Protein AF-A0A8J9TG30-F1 (afdb_monomer)

Sequence (298 aa):
LAYSFATMPTAEGTIKKCVMRVFGTCCGGLSAWLLILAAGDNPYGTVAWLTGTAALGILLSVEKDESARFGQSRDFGYAGFYFVLTQSVIVFDFRVGLGSRNELVANRIAANLLGIGMACVLAMIPPRVLGARPEYADQLLTKISQSLDQTMLLAIDEAPSETYTELRITHEEEASLLYSTATYLLEDAKRLSKFPIFKVDHQLEELMLELVTTSCILSIWWDYIARLISEDEKTSHGWQTAFKAVFELSLHVCVTPKTDVTGSVLDEEHRFLANAFAVVKRRLETHARVIKQIREMS

Secondary structure (DSSP, 8-state):
-HHHHH--SSHHHHHHHHHHHHHHHHHHHHHHHHHHHHHTT-HHHHHHHHHHHHHHHHHHHS-S-HHHHTT--SS--HHHHHHHHHHHHHHHHHHTT-S-HHHHHHHHHHHHHHHHHHHHHHHTSSSPP-TTSTHHHHHHHHHHHHHHHHHHHHHHH----HHHHHHHHHHHHHHHHHHHHHHHHHHHHHHTTTSGGGPPPHHHHHHHHHHHHHHHHHHHHHHHHHHHHHHHTTSTTHHHHHHHHHHHHHHHHHH-TT----S-SS-HHHHHHHHHHHHHHHHHHHHHHHHHHHHHH-

InterPro domains:
  IPR049453 Integral membrane bound transporter domain [PF13515] (2-121)

Foldseek 3Di:
DLQVVLDDLALLSSVVLLVLLLLLLLLLLVLLLVQCVPCPPPPVSVVVSLVVLLVVLCVVQQDPDPCSVVVNDPRGRSNSVSSSVNNVVLNVCVNVVVDDSVCSSVVSSVVSNVSSVVNSVVCVDPPGDALQACPLVVVLLVLLVVLLVVLVVCLQPHQDDVVLVVSLVVSVVVSVVSLVVSVVRLVSLVVVCVDVVSPHDPLSVVLSVLSVVLSVLVVVLSVVLVVLSVVCVVPPPPSSVLVVVLVVLLVVCLVPVPDQPPPDPHDPVSSVSSVSSSVSVVSSVVSVVSSVVSVVVD

Radius of gyration: 27.82 Å; Cα contacts (8 Å, |Δi|>4): 301; chains: 1; bounding box: 65×41×79 Å

pLDDT: mean 75.47, std 12.52, range [41.72, 93.5]

Mean predicted aligned error: 12.04 Å

Solvent-accessible surface area (backbone atoms only — not comparable to full-atom values): 15974 Å² total; per-residue (Å²): 111,68,46,77,70,35,64,46,90,24,34,51,54,18,44,56,47,36,54,32,36,53,51,10,29,52,54,10,32,50,50,30,51,50,45,50,70,74,34,60,86,44,64,66,56,47,52,55,47,53,54,51,52,40,53,49,25,47,67,75,23,56,56,92,50,72,55,40,75,73,70,70,38,91,74,60,32,50,29,24,52,30,16,45,51,41,19,52,52,45,49,50,42,44,75,74,62,77,49,54,72,66,57,43,37,51,50,54,42,51,54,50,50,52,34,42,49,51,39,49,53,55,44,69,40,84,89,60,46,52,37,54,48,57,65,49,56,50,52,38,51,50,50,53,50,51,50,53,54,51,52,55,50,45,67,71,77,49,75,94,47,72,66,60,57,52,52,48,52,52,51,52,53,52,45,49,51,40,48,55,48,41,51,53,34,35,52,51,16,54,77,43,34,89,40,82,91,34,50,59,53,68,67,58,57,53,47,54,55,51,50,50,54,42,48,53,54,48,52,54,51,52,53,48,52,54,46,52,50,64,66,33,77,78,42,94,73,56,48,64,54,54,48,50,51,30,48,55,47,17,53,47,39,59,78,41,84,82,60,76,80,83,82,61,99,62,56,72,67,49,51,53,49,19,50,49,50,30,49,43,55,53,46,53,57,50,50,55,51,51,48,50,52,54,63,75,74,107

Organism: Phaeodactylum tricornutum (NCBI:txid2850)

Structure (mmCIF, N/CA/C/O backbone):
data_AF-A0A8J9TG30-F1
#
_entry.id   AF-A0A8J9TG30-F1
#
loop_
_atom_site.group_PDB
_atom_site.id
_atom_site.type_symbol
_atom_site.label_atom_id
_atom_site.label_alt_id
_atom_site.label_comp_id
_atom_site.label_asym_id
_atom_site.label_entity_id
_atom_site.label_seq_id
_atom_site.pdbx_PDB_ins_code
_atom_site.Cartn_x
_atom_site.Cartn_y
_atom_site.Cartn_z
_atom_site.occupancy
_atom_site.B_iso_or_equiv
_atom_site.auth_seq_id
_atom_site.auth_comp_id
_atom_site.auth_asym_id
_atom_site.auth_atom_id
_atom_site.pdbx_PDB_model_num
ATOM 1 N N . LEU A 1 1 ? 17.609 -4.789 -8.164 1.00 41.72 1 LEU A N 1
ATOM 2 C CA . LEU A 1 1 ? 16.927 -3.474 -8.242 1.00 41.72 1 LEU A CA 1
ATOM 3 C C . LEU A 1 1 ? 15.493 -3.597 -8.760 1.00 41.72 1 LEU A C 1
ATOM 5 O O . LEU A 1 1 ? 14.587 -3.307 -7.997 1.00 41.72 1 LEU A O 1
ATOM 9 N N . ALA A 1 2 ? 15.238 -4.077 -9.986 1.00 48.94 2 ALA A N 1
ATOM 10 C CA . ALA A 1 2 ? 13.859 -4.196 -10.493 1.00 48.94 2 ALA A CA 1
ATOM 11 C C . ALA A 1 2 ? 12.942 -5.047 -9.586 1.00 48.94 2 ALA A C 1
ATOM 13 O O . ALA A 1 2 ? 11.858 -4.592 -9.240 1.00 48.94 2 ALA A O 1
ATOM 14 N N . TYR A 1 3 ? 13.410 -6.211 -9.124 1.00 44.66 3 TYR A N 1
ATOM 15 C CA . TYR A 1 3 ? 12.647 -7.112 -8.248 1.00 44.66 3 TYR A CA 1
ATOM 16 C C . TYR A 1 3 ? 12.281 -6.503 -6.879 1.00 44.66 3 TYR A C 1
ATOM 18 O O . TYR A 1 3 ? 11.107 -6.450 -6.532 1.00 44.66 3 TYR A O 1
ATOM 26 N N . SER A 1 4 ? 13.256 -5.968 -6.132 1.00 46.69 4 SER A N 1
ATOM 27 C CA . SER A 1 4 ? 13.051 -5.453 -4.764 1.00 46.69 4 SER A CA 1
ATOM 28 C C . SER A 1 4 ? 12.106 -4.257 -4.695 1.00 46.69 4 SER A C 1
ATOM 30 O O . SER A 1 4 ? 11.423 -4.059 -3.700 1.00 46.69 4 SER A O 1
ATOM 32 N N . PHE A 1 5 ? 12.048 -3.454 -5.758 1.00 55.34 5 PHE A N 1
ATOM 33 C CA . PHE A 1 5 ? 11.088 -2.364 -5.825 1.00 55.34 5 PHE A CA 1
ATOM 34 C C . PHE A 1 5 ? 9.724 -2.823 -6.368 1.00 55.34 5 PHE A C 1
ATOM 36 O O . PHE A 1 5 ? 8.778 -2.053 -6.268 1.00 55.34 5 PHE A O 1
ATOM 43 N N . ALA A 1 6 ? 9.589 -4.014 -6.970 1.00 55.16 6 ALA A N 1
ATOM 44 C CA . ALA A 1 6 ? 8.333 -4.482 -7.580 1.00 55.16 6 ALA A CA 1
ATOM 45 C C . ALA A 1 6 ? 7.326 -5.001 -6.554 1.00 55.16 6 ALA A C 1
ATOM 47 O O . ALA A 1 6 ? 6.126 -4.900 -6.782 1.00 55.16 6 ALA A O 1
ATOM 48 N N . THR A 1 7 ? 7.816 -5.526 -5.438 1.00 60.38 7 THR A N 1
ATOM 49 C CA . THR A 1 7 ? 6.995 -6.141 -4.403 1.00 60.38 7 THR A CA 1
ATOM 50 C C . THR A 1 7 ? 6.290 -5.075 -3.570 1.00 60.38 7 THR A C 1
ATOM 52 O O . THR A 1 7 ? 6.923 -4.151 -3.057 1.00 60.38 7 THR A O 1
ATOM 55 N N . MET A 1 8 ? 4.973 -5.203 -3.462 1.00 68.38 8 MET A N 1
ATOM 56 C CA . MET A 1 8 ? 4.140 -4.522 -2.473 1.00 68.38 8 MET A CA 1
ATOM 57 C C . MET A 1 8 ? 3.704 -5.534 -1.406 1.00 68.38 8 MET A C 1
ATOM 59 O O . MET A 1 8 ? 3.832 -6.738 -1.639 1.00 68.38 8 MET A O 1
ATOM 63 N N . PRO A 1 9 ? 3.167 -5.076 -0.258 1.00 66.38 9 PRO A N 1
ATOM 64 C CA . PRO A 1 9 ? 2.636 -5.968 0.770 1.00 66.38 9 PRO A CA 1
ATOM 65 C C . PRO A 1 9 ? 1.583 -6.945 0.241 1.00 66.38 9 PRO A C 1
ATOM 67 O O . PRO A 1 9 ? 1.480 -8.042 0.768 1.00 66.38 9 PRO A O 1
ATOM 70 N N . THR A 1 10 ? 0.846 -6.578 -0.813 1.00 73.94 10 THR A N 1
ATOM 71 C CA . THR A 1 10 ? -0.162 -7.431 -1.452 1.00 73.94 10 THR A CA 1
ATOM 72 C C . THR A 1 10 ? 0.195 -7.817 -2.887 1.00 73.94 10 THR A C 1
ATOM 74 O O . THR A 1 10 ? 0.927 -7.108 -3.597 1.00 73.94 10 THR A O 1
ATOM 77 N N . ALA A 1 11 ? -0.345 -8.949 -3.345 1.00 76.81 11 ALA A N 1
ATOM 78 C CA . ALA A 1 11 ? -0.178 -9.405 -4.724 1.00 76.81 11 ALA A CA 1
ATOM 79 C C . ALA A 1 11 ? -0.840 -8.440 -5.727 1.00 76.81 11 ALA A C 1
ATOM 81 O O . ALA A 1 11 ? -0.263 -8.150 -6.776 1.00 76.81 11 ALA A O 1
ATOM 82 N N . GLU A 1 12 ? -1.997 -7.873 -5.378 1.00 76.94 12 GLU A N 1
ATOM 83 C CA . GLU A 1 12 ? -2.725 -6.866 -6.158 1.00 76.94 12 GLU A CA 1
ATOM 84 C C . GLU A 1 12 ? -1.885 -5.607 -6.369 1.00 76.94 12 GLU A C 1
ATOM 86 O O . GLU A 1 12 ? -1.666 -5.175 -7.506 1.00 76.94 12 GLU A O 1
ATOM 91 N N . GLY A 1 13 ? -1.338 -5.065 -5.276 1.00 74.12 13 GLY A N 1
ATOM 92 C CA . GLY A 1 13 ? -0.450 -3.908 -5.323 1.00 74.12 13 GLY A CA 1
ATOM 93 C C . GLY A 1 13 ? 0.808 -4.201 -6.137 1.00 74.12 13 GLY A C 1
ATOM 94 O O . GLY A 1 13 ? 1.271 -3.355 -6.905 1.00 74.12 13 GLY A O 1
ATOM 95 N N . THR A 1 14 ? 1.333 -5.426 -6.042 1.00 78.81 14 THR A N 1
ATOM 96 C CA . THR A 1 14 ? 2.490 -5.861 -6.833 1.00 78.81 14 THR A CA 1
ATOM 97 C C . THR A 1 14 ? 2.159 -5.875 -8.325 1.00 78.81 14 THR A C 1
ATOM 99 O O . THR A 1 14 ? 2.928 -5.340 -9.123 1.00 78.81 14 THR A O 1
ATOM 102 N N . ILE A 1 15 ? 1.000 -6.402 -8.725 1.00 80.56 15 ILE A N 1
ATOM 103 C CA . ILE A 1 15 ? 0.570 -6.441 -10.130 1.00 80.56 15 ILE A CA 1
ATOM 104 C C . ILE A 1 15 ? 0.318 -5.036 -10.674 1.00 80.56 15 ILE A C 1
ATOM 106 O O . ILE A 1 15 ? 0.846 -4.696 -11.733 1.00 80.56 15 ILE A O 1
ATOM 110 N N . LYS A 1 16 ? -0.416 -4.192 -9.940 1.00 78.69 16 LYS A N 1
ATOM 111 C CA . LYS A 1 16 ? -0.645 -2.784 -10.303 1.00 78.69 16 LYS A CA 1
ATOM 112 C C . LYS A 1 16 ? 0.681 -2.059 -10.539 1.00 78.69 16 LYS A C 1
ATOM 114 O O . LYS A 1 16 ? 0.888 -1.427 -11.577 1.00 78.69 16 LYS A O 1
ATOM 119 N N . LYS A 1 17 ? 1.629 -2.225 -9.616 1.00 78.44 17 LYS A N 1
ATOM 120 C CA . LYS A 1 17 ? 2.974 -1.655 -9.720 1.00 78.44 17 LYS A CA 1
ATOM 121 C C . LYS A 1 17 ? 3.751 -2.210 -10.911 1.00 78.44 17 LYS A C 1
ATOM 123 O O . LYS A 1 17 ? 4.440 -1.454 -11.592 1.00 78.44 17 LYS A O 1
ATOM 128 N N . CYS A 1 18 ? 3.631 -3.505 -11.191 1.00 82.06 18 CYS A N 1
ATOM 129 C CA . CYS A 1 18 ? 4.237 -4.137 -12.358 1.00 82.06 18 CYS A CA 1
ATOM 130 C C . CYS A 1 18 ? 3.702 -3.549 -13.669 1.00 82.06 18 CYS A C 1
ATOM 132 O O . CYS A 1 18 ? 4.504 -3.201 -14.531 1.00 82.06 18 CYS A O 1
ATOM 134 N N . VAL A 1 19 ? 2.390 -3.331 -13.796 1.00 83.62 19 VAL A N 1
ATOM 135 C CA . VAL A 1 19 ? 1.793 -2.678 -14.976 1.00 83.62 19 VAL A CA 1
ATOM 136 C C . VAL A 1 19 ? 2.342 -1.260 -15.161 1.00 83.62 19 VAL A C 1
ATOM 138 O O . VAL A 1 19 ? 2.790 -0.911 -16.254 1.00 83.62 19 VAL A O 1
ATOM 141 N N . MET A 1 20 ? 2.396 -0.464 -14.087 1.00 83.25 20 MET A N 1
ATOM 142 C CA . MET A 1 20 ? 2.969 0.888 -14.136 1.00 83.25 20 MET A CA 1
ATOM 143 C C . MET A 1 20 ? 4.439 0.889 -14.571 1.00 83.25 20 MET A C 1
ATOM 145 O O . MET A 1 20 ? 4.873 1.775 -15.305 1.00 83.25 20 MET A O 1
ATOM 149 N N . ARG A 1 21 ? 5.209 -0.121 -14.157 1.00 83.06 21 ARG A N 1
ATOM 150 C CA . ARG A 1 21 ? 6.615 -0.282 -14.551 1.00 83.06 21 ARG A CA 1
ATOM 151 C C . ARG A 1 21 ? 6.776 -0.666 -16.004 1.00 83.06 21 ARG A C 1
ATOM 153 O O . ARG A 1 21 ? 7.644 -0.103 -16.653 1.00 83.06 21 ARG A O 1
ATOM 160 N N . VAL A 1 22 ? 5.956 -1.589 -16.512 1.00 87.50 22 VAL A N 1
ATOM 161 C CA . VAL A 1 22 ? 5.959 -1.944 -17.940 1.00 87.50 22 VAL A CA 1
ATOM 162 C C . VAL A 1 22 ? 5.736 -0.682 -18.764 1.00 87.50 22 VAL A C 1
ATOM 164 O O . VAL A 1 22 ? 6.534 -0.376 -19.647 1.00 87.50 22 VAL A O 1
ATOM 167 N N . PHE A 1 23 ? 4.711 0.097 -18.410 1.00 89.25 23 PHE A N 1
ATOM 168 C CA . PHE A 1 23 ? 4.408 1.351 -19.089 1.00 89.25 23 PHE A CA 1
ATOM 169 C C . PHE A 1 23 ? 5.573 2.348 -19.005 1.00 89.25 23 PHE A C 1
ATOM 171 O O . PHE A 1 23 ? 6.063 2.811 -20.035 1.00 89.25 23 PHE A O 1
ATOM 178 N N . GLY A 1 24 ? 6.085 2.613 -17.798 1.00 87.31 24 GLY A N 1
ATOM 179 C CA . GLY A 1 24 ? 7.217 3.515 -17.585 1.00 87.31 24 GLY A CA 1
ATOM 180 C C . GLY A 1 24 ? 8.472 3.093 -18.353 1.00 87.31 24 GLY A C 1
ATOM 181 O O . GLY A 1 24 ? 9.076 3.906 -19.046 1.00 87.31 24 GLY A O 1
ATOM 182 N N . THR A 1 25 ? 8.841 1.813 -18.309 1.00 89.44 25 THR A N 1
ATOM 183 C CA . THR A 1 25 ? 10.006 1.268 -19.018 1.00 89.44 25 THR A CA 1
ATOM 184 C C . THR A 1 25 ? 9.861 1.373 -20.535 1.00 89.44 25 THR A C 1
ATOM 186 O O . THR A 1 25 ? 10.799 1.813 -21.199 1.00 89.44 25 THR A O 1
ATOM 189 N N . CYS A 1 26 ? 8.707 1.012 -21.101 1.00 91.19 26 CYS A N 1
ATOM 190 C CA . CYS A 1 26 ? 8.481 1.108 -22.543 1.00 91.19 26 CYS A CA 1
ATOM 191 C C . CYS A 1 26 ? 8.501 2.567 -23.023 1.00 91.19 26 CYS A C 1
ATOM 193 O O . CYS A 1 26 ? 9.204 2.887 -23.983 1.00 91.19 26 CYS A O 1
ATOM 195 N N . CYS A 1 27 ? 7.799 3.468 -22.329 1.00 91.50 27 CYS A N 1
ATOM 196 C CA . CYS A 1 27 ? 7.782 4.892 -22.666 1.00 91.50 27 CYS A CA 1
ATOM 197 C C . CYS A 1 27 ? 9.157 5.551 -22.469 1.00 91.50 27 CYS A C 1
ATOM 199 O O . CYS A 1 27 ? 9.572 6.357 -23.300 1.00 91.50 27 CYS A O 1
ATOM 201 N N . GLY A 1 28 ? 9.888 5.195 -21.408 1.00 90.38 28 GLY A N 1
ATOM 202 C CA . GLY A 1 28 ? 11.229 5.714 -21.129 1.00 90.38 28 GLY A CA 1
ATOM 203 C C . GLY A 1 28 ? 12.252 5.246 -22.162 1.00 90.38 28 GLY A C 1
ATOM 204 O O . GLY A 1 28 ? 13.057 6.043 -22.643 1.00 90.38 28 GLY A O 1
ATOM 205 N N . GLY A 1 29 ? 12.169 3.977 -22.575 1.00 91.62 29 GLY A N 1
ATOM 206 C CA . GLY A 1 29 ? 12.981 3.428 -23.660 1.00 91.62 29 GLY A CA 1
ATOM 207 C C . GLY A 1 29 ? 12.707 4.102 -25.004 1.00 91.62 29 GLY A C 1
ATOM 208 O O . GLY A 1 29 ? 13.649 4.483 -25.698 1.00 91.62 29 GLY A O 1
ATOM 209 N N . LEU A 1 30 ? 11.432 4.331 -25.338 1.00 92.94 30 LEU A N 1
ATOM 210 C CA . LEU A 1 30 ? 11.044 5.075 -26.540 1.00 92.94 30 LEU A CA 1
ATOM 211 C C . LEU A 1 30 ? 11.539 6.531 -26.494 1.00 92.94 30 LEU A C 1
ATOM 213 O O . LEU A 1 30 ? 12.084 7.026 -27.477 1.00 92.94 30 LEU A O 1
ATOM 217 N N . SER A 1 31 ? 11.402 7.201 -25.346 1.00 93.12 31 SER A N 1
ATOM 218 C CA . SER A 1 31 ? 11.889 8.571 -25.140 1.00 93.12 31 SER A CA 1
ATOM 219 C C . SER A 1 31 ? 13.408 8.670 -25.305 1.00 93.12 31 SER A C 1
ATOM 221 O O . SER A 1 31 ? 13.895 9.563 -25.995 1.00 93.12 31 SER A O 1
ATOM 223 N N . ALA A 1 32 ? 14.171 7.725 -24.743 1.00 91.50 32 ALA A N 1
ATOM 224 C CA . ALA A 1 32 ? 15.620 7.666 -24.932 1.00 91.50 32 ALA A CA 1
ATOM 225 C C . ALA A 1 32 ? 16.005 7.412 -26.393 1.00 91.50 32 ALA A C 1
ATOM 227 O O . ALA A 1 32 ? 16.923 8.047 -26.908 1.00 91.50 32 ALA A O 1
ATOM 228 N N . TRP A 1 33 ? 15.289 6.516 -27.076 1.00 93.50 33 TRP A N 1
ATOM 229 C CA . TRP A 1 33 ? 15.515 6.232 -28.491 1.00 93.50 33 TRP A CA 1
ATOM 230 C C . TRP A 1 33 ? 15.318 7.480 -29.363 1.00 93.50 33 TRP A C 1
ATOM 232 O O . TRP A 1 33 ? 16.181 7.792 -30.188 1.00 93.50 33 TRP A O 1
ATOM 242 N N . LEU A 1 34 ? 14.225 8.220 -29.139 1.00 92.69 34 LEU A N 1
ATOM 243 C CA . LEU A 1 34 ? 13.927 9.477 -29.832 1.00 92.69 34 LEU A CA 1
ATOM 244 C C . LEU A 1 34 ? 14.960 10.559 -29.522 1.00 92.69 34 LEU A C 1
ATOM 246 O O . LEU A 1 34 ? 15.433 11.228 -30.437 1.00 92.69 34 LEU A O 1
ATOM 250 N N . LEU A 1 35 ? 15.346 10.699 -28.255 1.00 91.81 35 LEU A N 1
ATOM 251 C CA . LEU A 1 35 ? 16.367 11.650 -27.835 1.00 91.81 35 LEU A CA 1
ATOM 252 C C . LEU A 1 35 ? 17.702 11.389 -28.540 1.00 91.81 35 LEU A C 1
ATOM 254 O O . LEU A 1 35 ? 18.277 12.306 -29.120 1.00 91.81 35 LEU A O 1
ATOM 258 N N . ILE A 1 36 ? 18.184 10.145 -28.530 1.00 91.00 36 ILE A N 1
ATOM 259 C CA . ILE A 1 36 ? 19.455 9.793 -29.174 1.00 91.00 36 ILE A CA 1
ATOM 260 C C . ILE A 1 36 ? 19.388 10.064 -30.684 1.00 91.00 36 ILE A C 1
ATOM 262 O O . ILE A 1 36 ? 20.359 10.543 -31.264 1.00 91.00 36 ILE A O 1
ATOM 266 N N . LEU A 1 37 ? 18.242 9.804 -31.323 1.00 89.88 37 LEU A N 1
ATOM 267 C CA . LEU A 1 37 ? 18.040 10.099 -32.742 1.00 89.88 37 LEU A CA 1
ATOM 268 C C . LEU A 1 37 ? 18.030 11.610 -33.037 1.00 89.88 37 LEU A C 1
ATOM 270 O O . LEU A 1 37 ? 18.604 12.029 -34.036 1.00 89.88 37 LEU A O 1
ATOM 274 N N . ALA A 1 38 ? 17.370 12.413 -32.200 1.00 88.94 38 ALA A N 1
ATOM 275 C CA . ALA A 1 38 ? 17.156 13.837 -32.448 1.00 88.94 38 ALA A CA 1
ATOM 276 C C . ALA A 1 38 ? 18.343 14.716 -32.025 1.00 88.94 38 ALA A C 1
ATOM 278 O O . ALA A 1 38 ? 18.701 15.654 -32.733 1.00 88.94 38 ALA A O 1
ATOM 279 N N . ALA A 1 39 ? 18.943 14.437 -30.866 1.00 85.75 39 ALA A N 1
ATOM 280 C CA . ALA A 1 39 ? 20.027 15.245 -30.313 1.00 85.75 39 ALA A CA 1
ATOM 281 C C . ALA A 1 39 ? 21.417 14.752 -30.738 1.00 85.75 39 ALA A C 1
ATOM 283 O O . ALA A 1 39 ? 22.354 15.553 -30.738 1.00 85.75 39 ALA A O 1
ATOM 284 N N . GLY A 1 40 ? 21.565 13.466 -31.083 1.00 78.88 40 GLY A N 1
ATOM 285 C CA . GLY A 1 40 ? 22.864 12.860 -31.375 1.00 78.88 40 GL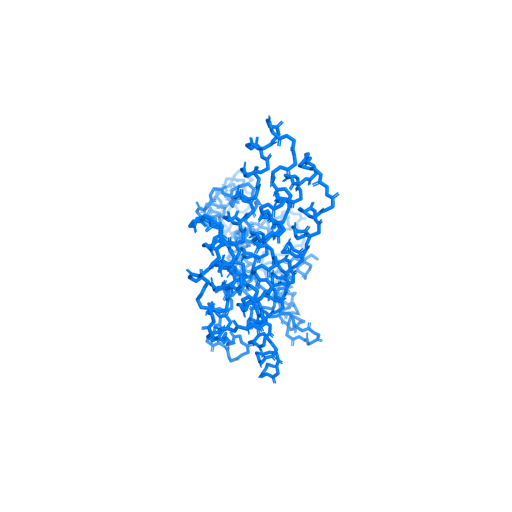Y A CA 1
ATOM 286 C C . GLY A 1 40 ? 23.882 13.178 -30.275 1.00 78.88 40 GLY A C 1
ATOM 287 O O . GLY A 1 40 ? 23.629 12.942 -29.091 1.00 78.88 40 GLY A O 1
ATOM 288 N N . ASP A 1 41 ? 24.996 13.800 -30.663 1.00 78.62 41 ASP A N 1
ATOM 289 C CA . ASP A 1 41 ? 26.070 14.183 -29.742 1.00 78.62 41 ASP A CA 1
ATOM 290 C C . ASP A 1 41 ? 25.864 15.536 -29.046 1.00 78.62 41 ASP A C 1
ATOM 292 O O . ASP A 1 41 ? 26.614 15.859 -28.126 1.00 78.62 41 ASP A O 1
ATOM 296 N N . ASN A 1 42 ? 24.825 16.311 -29.378 1.00 87.44 42 ASN A N 1
ATOM 297 C CA . ASN A 1 42 ? 24.593 17.629 -28.780 1.00 87.44 42 ASN A CA 1
ATOM 298 C C . ASN A 1 42 ? 24.279 17.517 -27.268 1.00 87.44 42 ASN A C 1
ATOM 300 O O . ASN A 1 42 ? 23.216 16.995 -26.896 1.00 87.44 42 ASN A O 1
ATOM 304 N N . PRO A 1 43 ? 25.163 18.000 -26.371 1.00 84.38 43 PRO A N 1
ATOM 305 C CA . PRO A 1 43 ? 24.975 17.855 -24.929 1.00 84.38 43 PRO A CA 1
ATOM 306 C C . PRO A 1 43 ? 23.846 18.749 -24.400 1.00 84.38 43 PRO A C 1
ATOM 308 O O . PRO A 1 43 ? 23.070 18.314 -23.552 1.00 84.38 43 PRO A O 1
ATOM 311 N N . TYR A 1 44 ? 23.678 19.959 -24.942 1.00 88.69 44 TYR A N 1
ATOM 312 C CA . TYR A 1 44 ? 22.648 20.901 -24.492 1.00 88.69 44 TYR A CA 1
ATOM 313 C C . TYR A 1 44 ? 21.239 20.409 -24.823 1.00 88.69 44 TYR A C 1
ATOM 315 O O . TYR A 1 44 ? 20.351 20.467 -23.975 1.00 88.69 44 TYR A O 1
ATOM 323 N N . GLY A 1 45 ? 21.051 19.852 -26.025 1.00 86.44 45 GLY A N 1
ATOM 324 C CA . GLY A 1 45 ? 19.782 19.232 -26.417 1.00 86.44 45 GLY A CA 1
ATOM 325 C C . GLY A 1 45 ? 19.421 18.037 -25.531 1.00 86.44 45 GLY A C 1
ATOM 326 O O . GLY A 1 45 ? 18.257 17.838 -25.198 1.00 86.44 45 GLY A O 1
ATOM 327 N N . THR A 1 46 ? 20.429 17.292 -25.074 1.00 87.06 46 THR A N 1
ATOM 328 C CA . THR A 1 46 ? 20.239 16.154 -24.166 1.00 87.06 46 THR A CA 1
ATOM 329 C C . THR A 1 46 ? 19.830 16.590 -22.770 1.00 87.06 46 THR A C 1
ATOM 331 O O . THR A 1 46 ? 18.878 16.039 -22.222 1.00 87.06 46 THR A O 1
ATOM 334 N N . VAL A 1 47 ? 20.492 17.606 -22.212 1.00 89.25 47 VAL A N 1
ATOM 335 C CA . VAL A 1 47 ? 20.119 18.161 -20.905 1.00 89.25 47 VAL A CA 1
ATOM 336 C C . VAL A 1 47 ? 18.706 18.739 -20.955 1.00 89.25 47 VAL A C 1
ATOM 338 O O . VAL A 1 47 ? 17.876 18.365 -20.133 1.00 89.25 47 VAL A O 1
ATOM 341 N N . ALA A 1 48 ? 18.397 19.573 -21.954 1.00 91.00 48 ALA A N 1
ATOM 342 C CA . ALA A 1 48 ? 17.073 20.177 -22.096 1.00 91.00 48 ALA A CA 1
ATOM 343 C C . ALA A 1 48 ? 15.962 19.119 -22.204 1.00 91.00 48 ALA A C 1
ATOM 345 O O . ALA A 1 48 ? 14.928 19.233 -21.543 1.00 91.00 48 ALA A O 1
ATOM 346 N N . TRP A 1 49 ? 16.194 18.061 -22.986 1.00 90.88 49 TRP A N 1
ATOM 347 C CA . TRP A 1 49 ? 15.241 16.965 -23.129 1.00 90.88 49 TRP A CA 1
ATOM 348 C C . TRP A 1 49 ? 15.058 16.190 -21.827 1.00 90.88 49 TRP A C 1
ATOM 350 O O . TRP A 1 49 ? 13.924 16.002 -21.402 1.00 90.88 49 TRP A O 1
ATOM 360 N N . LEU A 1 50 ? 16.146 15.765 -21.174 1.00 90.00 50 LEU A N 1
ATOM 361 C CA . LEU A 1 50 ? 16.074 15.005 -19.922 1.00 90.00 50 LEU A CA 1
ATOM 362 C C . LEU A 1 50 ? 15.394 15.806 -18.808 1.00 90.00 50 LEU A C 1
ATOM 364 O O . LEU A 1 50 ? 14.557 15.259 -18.095 1.00 90.00 50 LEU A O 1
ATOM 368 N N . THR A 1 51 ? 15.704 17.098 -18.675 1.00 89.94 51 THR A N 1
ATOM 369 C CA . THR A 1 51 ? 15.046 17.973 -17.698 1.00 89.94 51 THR A CA 1
ATOM 370 C C . THR A 1 51 ? 13.558 18.133 -18.012 1.00 89.94 51 THR A C 1
ATOM 372 O O . THR A 1 51 ? 12.728 17.998 -17.114 1.00 89.94 51 THR A O 1
ATOM 375 N N . GLY A 1 52 ? 13.201 18.364 -19.280 1.00 89.38 52 GLY A N 1
ATOM 376 C CA . GLY A 1 52 ? 11.807 18.513 -19.702 1.00 89.38 52 GLY A CA 1
ATOM 377 C C . GLY A 1 52 ? 10.985 17.240 -19.497 1.00 89.38 52 GLY A C 1
ATOM 378 O O . GLY A 1 52 ? 9.892 17.287 -18.932 1.00 89.38 52 GLY A O 1
ATOM 379 N N . THR A 1 53 ? 11.516 16.082 -19.894 1.00 88.94 53 THR A N 1
ATOM 380 C CA . THR A 1 53 ? 10.820 14.802 -19.727 1.00 88.94 53 THR A CA 1
ATOM 381 C C . THR A 1 53 ? 10.780 14.349 -18.270 1.00 88.94 53 THR A C 1
ATOM 383 O O . THR A 1 53 ? 9.790 13.741 -17.870 1.00 88.94 53 THR A O 1
ATOM 386 N N . ALA A 1 54 ? 11.779 14.686 -17.448 1.00 85.94 54 ALA A N 1
ATOM 387 C CA . ALA A 1 54 ? 11.726 14.456 -16.005 1.00 85.94 54 ALA A CA 1
ATOM 388 C C . ALA A 1 54 ? 10.644 15.306 -15.325 1.00 85.94 54 ALA A C 1
ATOM 390 O O . ALA A 1 54 ? 9.858 14.772 -14.544 1.00 85.94 54 ALA A O 1
ATOM 391 N N . ALA A 1 55 ? 10.544 16.595 -15.667 1.00 86.19 55 ALA A N 1
ATOM 392 C CA . ALA A 1 55 ? 9.492 17.468 -15.152 1.00 86.19 55 ALA A CA 1
ATOM 393 C C . ALA A 1 55 ? 8.094 16.961 -15.545 1.00 86.19 55 ALA A C 1
ATOM 395 O O . ALA A 1 55 ? 7.218 16.845 -14.690 1.00 86.19 55 ALA A O 1
ATOM 396 N N . LEU A 1 56 ? 7.903 16.575 -16.812 1.00 85.12 56 LEU A N 1
ATOM 397 C CA . LEU A 1 56 ? 6.659 15.953 -17.278 1.00 85.12 56 LEU A CA 1
ATOM 398 C C . LEU A 1 56 ? 6.368 14.633 -16.555 1.00 85.12 56 LEU A C 1
ATOM 400 O O . LEU A 1 56 ? 5.239 14.405 -16.132 1.00 85.12 56 LEU A O 1
ATOM 404 N N . GLY A 1 57 ? 7.378 13.779 -16.378 1.00 80.69 57 GLY A N 1
ATOM 405 C CA . GLY A 1 57 ? 7.243 12.505 -15.675 1.00 80.69 57 GLY A CA 1
ATOM 406 C C . GLY A 1 57 ? 6.769 12.683 -14.233 1.00 80.69 57 GLY A C 1
ATOM 407 O O . GLY A 1 57 ? 5.887 11.949 -13.793 1.00 80.69 57 GLY A O 1
ATOM 408 N N . ILE A 1 58 ? 7.297 13.686 -13.526 1.00 78.00 58 ILE A N 1
ATOM 409 C CA . ILE A 1 58 ? 6.865 14.048 -12.170 1.00 78.00 58 ILE A CA 1
ATOM 410 C C . ILE A 1 58 ? 5.431 14.588 -12.196 1.00 78.00 58 ILE A C 1
ATOM 412 O O . ILE A 1 58 ? 4.581 14.079 -11.472 1.00 78.00 58 ILE A O 1
ATOM 416 N N . LEU A 1 59 ? 5.130 15.559 -13.064 1.00 78.56 59 LEU A N 1
ATOM 417 C CA . LEU A 1 59 ? 3.800 16.177 -13.145 1.00 78.56 59 LEU A CA 1
ATOM 418 C C . LEU A 1 59 ? 2.686 15.176 -13.475 1.00 78.56 59 LEU A C 1
ATOM 420 O O . LEU A 1 59 ? 1.573 15.318 -12.981 1.00 78.56 59 LEU A O 1
ATOM 424 N N . LEU A 1 60 ? 2.979 14.175 -14.306 1.00 76.69 60 LEU A N 1
ATOM 425 C CA . LEU A 1 60 ? 2.007 13.161 -14.716 1.00 76.69 60 LEU A CA 1
ATOM 426 C C . LEU A 1 60 ? 1.887 11.991 -13.734 1.00 76.69 60 LEU A C 1
ATOM 428 O O . LEU A 1 60 ? 0.921 11.240 -13.825 1.00 76.69 60 LEU A O 1
ATOM 432 N N . SER A 1 61 ? 2.858 11.809 -12.833 1.00 70.44 61 SER A N 1
ATOM 433 C CA . SER A 1 61 ? 2.910 10.630 -11.953 1.00 70.44 61 SER A CA 1
ATOM 434 C C . SER A 1 61 ? 2.697 10.941 -10.478 1.00 70.44 61 SER A C 1
ATOM 436 O O . SER A 1 61 ? 2.411 10.026 -9.715 1.00 70.44 61 SER A O 1
ATOM 438 N N . VAL A 1 62 ? 2.844 12.195 -10.052 1.00 66.50 62 VAL A N 1
ATOM 439 C CA . VAL A 1 62 ? 2.501 12.604 -8.688 1.00 66.50 62 VAL A CA 1
ATOM 440 C C . VAL A 1 62 ? 0.979 12.682 -8.578 1.00 66.50 62 VAL A C 1
ATOM 442 O O . VAL A 1 62 ? 0.334 13.440 -9.303 1.00 66.50 62 VAL A O 1
ATOM 445 N N . GLU A 1 63 ? 0.402 11.878 -7.686 1.00 61.78 63 GLU A N 1
ATOM 446 C CA . GLU A 1 63 ? -1.028 11.940 -7.387 1.00 61.78 63 GLU A CA 1
ATOM 447 C C . GLU A 1 63 ? -1.434 13.320 -6.851 1.00 61.78 63 GLU A C 1
ATOM 449 O O . GLU A 1 63 ? -0.616 14.093 -6.348 1.00 61.78 63 GLU A O 1
ATOM 454 N N . LYS A 1 64 ? -2.724 13.647 -6.982 1.00 55.22 64 LYS A N 1
ATOM 455 C CA . LYS A 1 64 ? -3.260 14.970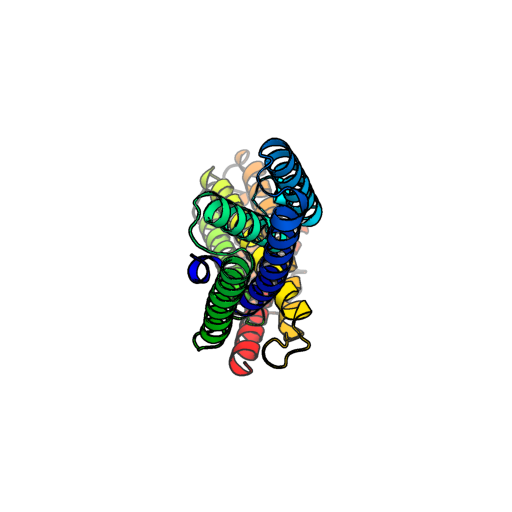 -6.630 1.00 55.22 64 LYS A CA 1
ATOM 456 C C . LYS A 1 64 ? -3.207 15.284 -5.131 1.00 55.22 64 LYS A C 1
ATOM 458 O O . LYS A 1 64 ? -3.335 16.456 -4.790 1.00 55.22 64 LYS A O 1
ATOM 463 N N . ASP A 1 65 ? -3.007 14.285 -4.276 1.00 54.41 65 ASP A N 1
ATOM 464 C CA . ASP A 1 65 ? -2.966 14.478 -2.830 1.00 54.41 65 ASP A CA 1
ATOM 465 C C . ASP A 1 65 ? -1.680 15.176 -2.372 1.00 54.41 65 ASP A C 1
ATOM 467 O O . ASP A 1 65 ? -0.566 14.822 -2.766 1.00 54.41 65 ASP A O 1
ATOM 471 N N . GLU A 1 66 ? -1.819 16.172 -1.495 1.00 52.59 66 GLU A N 1
ATOM 472 C CA . GLU A 1 66 ? -0.675 16.917 -0.955 1.00 52.59 66 GLU A CA 1
ATOM 473 C C . GLU A 1 66 ? 0.260 16.017 -0.131 1.00 52.59 66 GLU A C 1
ATOM 475 O O . GLU A 1 66 ? 1.477 16.190 -0.177 1.00 52.59 66 GLU A O 1
ATOM 480 N N . SER A 1 67 ? -0.275 14.979 0.519 1.00 51.00 67 SER A N 1
ATOM 481 C CA . SER A 1 67 ? 0.497 13.946 1.228 1.00 51.00 67 SER A CA 1
ATOM 482 C C . SER A 1 67 ? 1.358 13.086 0.286 1.00 51.00 67 SER A C 1
ATOM 484 O O . SER A 1 67 ? 2.442 12.630 0.666 1.00 51.00 67 SER A O 1
ATOM 486 N N . ALA A 1 68 ? 0.950 12.921 -0.979 1.00 49.03 68 ALA A N 1
ATOM 487 C CA . ALA A 1 68 ? 1.741 12.229 -1.996 1.00 49.03 68 ALA A CA 1
ATOM 488 C C . ALA A 1 68 ? 2.984 13.029 -2.409 1.00 49.03 68 ALA A C 1
ATOM 490 O O . ALA A 1 68 ? 4.025 12.442 -2.715 1.00 49.03 68 ALA A O 1
ATOM 491 N N . ARG A 1 69 ? 2.915 14.365 -2.343 1.00 51.03 69 ARG A N 1
ATOM 492 C CA . ARG A 1 69 ? 4.039 15.263 -2.663 1.00 51.03 69 ARG A CA 1
ATOM 493 C C . ARG A 1 69 ? 5.160 15.205 -1.627 1.00 51.03 69 ARG A C 1
ATOM 495 O O . ARG A 1 69 ? 6.316 15.405 -1.987 1.00 51.03 69 ARG A O 1
ATOM 502 N N . PHE A 1 70 ? 4.837 14.871 -0.377 1.00 55.25 70 PHE A N 1
ATOM 503 C CA . PHE A 1 70 ? 5.808 14.668 0.705 1.00 55.25 70 PHE A CA 1
ATOM 504 C C . PHE A 1 70 ? 6.279 13.211 0.843 1.00 55.25 70 PHE A C 1
ATOM 506 O O . PHE A 1 70 ? 6.948 12.867 1.814 1.00 55.25 70 PHE A O 1
ATOM 513 N N . GLY A 1 71 ? 5.946 12.341 -0.121 1.00 46.28 71 GLY A N 1
ATOM 514 C CA . GLY A 1 71 ? 6.375 10.939 -0.116 1.00 46.28 71 GLY A CA 1
ATOM 515 C C . GLY A 1 71 ? 5.679 10.069 0.934 1.00 46.28 71 GLY A C 1
ATOM 516 O O . GLY A 1 71 ? 6.131 8.956 1.188 1.00 46.28 71 GLY A O 1
ATOM 517 N N . GLN A 1 72 ? 4.589 10.558 1.535 1.00 43.69 72 GLN A N 1
ATOM 518 C CA . GLN A 1 72 ? 3.803 9.814 2.522 1.00 43.69 72 GLN A CA 1
ATOM 519 C C . GLN A 1 72 ? 2.690 8.971 1.878 1.00 43.69 72 GLN A C 1
ATOM 521 O O . GLN A 1 72 ? 2.165 8.063 2.523 1.00 43.69 72 GLN A O 1
ATOM 526 N N . SER A 1 73 ? 2.348 9.215 0.604 1.00 54.09 73 SER A N 1
ATOM 527 C CA . SER A 1 73 ? 1.410 8.352 -0.130 1.00 54.09 73 SER A CA 1
ATOM 528 C C . SER A 1 73 ? 2.052 7.013 -0.490 1.00 54.09 73 SER A C 1
ATOM 530 O O . SER A 1 73 ? 3.168 6.937 -1.013 1.00 54.09 73 SER A O 1
ATOM 532 N N . ARG A 1 74 ? 1.299 5.939 -0.246 1.00 54.66 74 ARG A N 1
ATOM 533 C CA . ARG A 1 74 ? 1.669 4.561 -0.594 1.00 54.66 74 ARG A CA 1
ATOM 534 C C . ARG A 1 74 ? 1.613 4.292 -2.100 1.00 54.66 74 ARG A C 1
ATOM 536 O O . ARG A 1 74 ? 2.245 3.341 -2.564 1.00 54.66 74 ARG A O 1
ATOM 543 N N . ASP A 1 75 ? 0.942 5.157 -2.857 1.00 56.28 75 ASP A N 1
ATOM 544 C CA . ASP A 1 75 ? 0.752 5.061 -4.308 1.00 56.28 75 ASP A CA 1
ATOM 545 C C . ASP A 1 75 ? 1.693 6.034 -5.050 1.00 56.28 75 ASP A C 1
ATOM 547 O O . ASP A 1 75 ? 1.312 6.826 -5.908 1.00 56.28 75 ASP A O 1
ATOM 551 N N . PHE A 1 76 ? 2.978 6.019 -4.677 1.00 62.59 76 PHE A N 1
ATOM 552 C CA . PHE A 1 76 ? 4.001 6.850 -5.318 1.00 62.59 76 PHE A CA 1
ATOM 553 C C . PHE A 1 76 ? 4.045 6.595 -6.836 1.00 62.59 76 PHE A C 1
ATOM 555 O O . PHE A 1 76 ? 3.972 5.450 -7.274 1.00 62.59 76 PHE A O 1
ATOM 562 N N . GLY A 1 77 ? 4.218 7.646 -7.643 1.00 68.75 77 GLY A N 1
ATOM 563 C CA . GLY A 1 77 ? 4.173 7.636 -9.112 1.00 68.75 77 GLY A CA 1
ATOM 564 C C . GLY A 1 77 ? 5.208 6.759 -9.829 1.00 68.75 77 GLY A C 1
ATOM 565 O O . GLY A 1 77 ? 6.106 7.263 -10.510 1.00 68.75 77 GLY A O 1
ATOM 566 N N . TYR A 1 78 ? 5.089 5.434 -9.714 1.00 73.31 78 TYR A N 1
ATOM 567 C CA . TYR A 1 78 ? 6.075 4.472 -10.212 1.00 73.31 78 TYR A CA 1
ATOM 568 C C . TYR A 1 78 ? 6.241 4.517 -11.732 1.00 73.31 78 TYR A C 1
ATOM 570 O O . TYR A 1 78 ? 7.344 4.267 -12.215 1.00 73.31 78 TYR A O 1
ATOM 578 N N . ALA A 1 79 ? 5.195 4.857 -12.490 1.00 79.75 79 ALA A N 1
ATOM 579 C CA . ALA A 1 79 ? 5.287 4.977 -13.944 1.00 79.75 79 ALA A CA 1
ATOM 580 C C . ALA A 1 79 ? 6.299 6.060 -14.364 1.00 79.75 79 ALA A C 1
ATOM 582 O O . ALA A 1 79 ? 7.228 5.767 -15.118 1.00 79.75 79 ALA A O 1
ATOM 583 N N . GLY A 1 80 ? 6.184 7.278 -13.823 1.00 82.00 80 GLY A N 1
ATOM 584 C CA . GLY A 1 80 ? 7.115 8.379 -14.090 1.00 82.00 80 GLY A CA 1
ATOM 585 C C . GLY A 1 80 ? 8.517 8.110 -13.575 1.00 82.00 80 GLY A C 1
ATOM 586 O O . GLY A 1 80 ? 9.487 8.373 -14.282 1.00 82.00 80 GLY A O 1
ATOM 587 N N . PHE A 1 81 ? 8.640 7.510 -12.389 1.00 82.06 81 PHE A N 1
ATOM 588 C CA . PHE A 1 81 ? 9.945 7.113 -11.865 1.00 82.06 81 PHE A CA 1
ATOM 589 C C . PHE A 1 81 ? 10.668 6.145 -12.815 1.00 82.06 81 PHE A C 1
ATOM 591 O O . PHE A 1 81 ? 11.823 6.371 -13.169 1.00 82.06 81 PHE A O 1
ATOM 598 N N . TYR A 1 82 ? 9.984 5.094 -13.283 1.00 83.69 82 TYR A N 1
ATOM 599 C CA . TYR A 1 82 ? 10.569 4.123 -14.212 1.00 83.69 82 TYR A CA 1
ATOM 600 C C . TYR A 1 82 ? 10.802 4.693 -15.608 1.00 83.69 82 TYR A C 1
ATOM 602 O O . TYR A 1 82 ? 11.769 4.298 -16.262 1.00 83.69 82 TYR A O 1
ATOM 610 N N . PHE A 1 83 ? 9.962 5.629 -16.045 1.00 88.38 83 PHE A N 1
ATOM 611 C CA . PHE A 1 83 ? 10.168 6.388 -17.271 1.00 88.38 83 PHE A CA 1
ATOM 612 C C . PHE A 1 83 ? 11.492 7.157 -17.231 1.00 88.38 83 PHE A C 1
ATOM 614 O O . PHE A 1 83 ? 12.352 6.918 -18.080 1.00 88.38 83 PHE A O 1
ATOM 621 N N . VAL A 1 84 ? 11.694 7.998 -16.209 1.00 87.88 84 VAL A N 1
ATOM 622 C CA . VAL A 1 84 ? 12.920 8.798 -16.060 1.00 87.88 84 VAL A CA 1
ATOM 623 C C . VAL A 1 84 ? 14.131 7.890 -15.871 1.00 87.88 84 VAL A C 1
ATOM 625 O O . VAL A 1 84 ? 15.125 8.042 -16.574 1.00 87.88 84 VAL A O 1
ATOM 628 N N . LEU A 1 85 ? 14.035 6.891 -14.990 1.00 87.69 85 LEU A N 1
ATOM 629 C CA . LEU A 1 85 ? 15.134 5.967 -14.711 1.00 87.69 85 LEU A CA 1
ATOM 630 C C . LEU A 1 85 ? 15.583 5.209 -15.968 1.00 87.69 85 LEU A C 1
ATOM 632 O O . LEU A 1 85 ? 16.773 5.172 -16.277 1.00 87.69 85 LEU A O 1
ATOM 636 N N . THR A 1 86 ? 14.641 4.611 -16.705 1.00 89.69 86 THR A N 1
ATOM 637 C CA . THR A 1 86 ? 14.955 3.846 -17.923 1.00 89.69 86 THR A CA 1
ATOM 638 C C . THR A 1 86 ? 15.568 4.756 -18.982 1.00 89.69 86 THR A C 1
ATOM 640 O O . THR A 1 86 ? 16.557 4.383 -19.615 1.00 89.69 86 THR A O 1
ATOM 643 N N . GLN A 1 87 ? 15.022 5.966 -19.137 1.00 91.94 87 GLN A N 1
ATOM 644 C CA . GLN A 1 87 ? 15.526 6.950 -20.084 1.00 91.94 87 GLN A CA 1
ATOM 645 C C . GLN A 1 87 ? 16.966 7.368 -19.757 1.00 91.94 87 GLN A C 1
ATOM 647 O O . GLN A 1 87 ? 17.838 7.297 -20.622 1.00 91.94 87 GLN A O 1
ATOM 652 N N . SER A 1 88 ? 17.229 7.772 -18.512 1.00 88.69 88 SER A N 1
ATOM 653 C CA . SER A 1 88 ? 18.548 8.235 -18.072 1.00 88.69 88 SER A CA 1
ATOM 654 C C . SER A 1 88 ? 19.618 7.159 -18.222 1.00 88.69 88 SER A C 1
ATOM 656 O O . SER A 1 88 ? 20.709 7.461 -18.696 1.00 88.69 88 SER A O 1
ATOM 658 N N . VAL A 1 89 ? 19.305 5.906 -17.876 1.00 90.62 89 VAL A N 1
ATOM 659 C CA . VAL A 1 89 ? 20.256 4.791 -17.995 1.00 90.62 89 VAL A CA 1
ATOM 660 C C . VAL A 1 89 ? 20.638 4.540 -19.455 1.00 90.62 89 VAL A C 1
ATOM 662 O O . VAL A 1 89 ? 21.822 4.456 -19.759 1.00 90.62 89 VAL A O 1
ATOM 665 N N . ILE A 1 90 ? 19.665 4.475 -20.372 1.00 91.62 90 ILE A N 1
ATOM 666 C CA . ILE A 1 90 ? 19.946 4.237 -21.800 1.00 91.62 90 ILE A CA 1
ATOM 667 C C . ILE A 1 90 ? 20.799 5.366 -22.386 1.00 91.62 90 ILE A C 1
ATOM 669 O O . ILE A 1 90 ? 21.756 5.106 -23.112 1.00 91.62 90 ILE A O 1
ATOM 673 N N . VAL A 1 91 ? 20.458 6.620 -22.074 1.00 90.06 91 VAL A N 1
ATOM 674 C CA . VAL A 1 91 ? 21.191 7.789 -22.580 1.00 90.06 91 VAL A CA 1
ATOM 675 C C . VAL A 1 91 ? 22.616 7.810 -22.035 1.00 90.06 91 VAL A C 1
ATOM 677 O O . VAL A 1 91 ? 23.547 8.080 -22.789 1.00 90.06 91 VAL A O 1
ATOM 680 N N . PHE A 1 92 ? 22.800 7.496 -20.752 1.00 89.94 92 PHE A N 1
ATOM 681 C CA . PHE A 1 92 ? 24.124 7.427 -20.145 1.00 89.94 92 PHE A CA 1
ATOM 682 C C . PHE A 1 92 ? 24.980 6.321 -20.775 1.00 89.94 92 PHE A C 1
ATOM 684 O O . PHE A 1 92 ? 26.087 6.598 -21.232 1.00 89.94 92 PHE A O 1
ATOM 691 N N . ASP A 1 93 ? 24.446 5.101 -20.887 1.00 90.38 93 ASP A N 1
ATOM 692 C CA . ASP A 1 93 ? 25.151 3.967 -21.497 1.00 90.38 93 ASP A CA 1
ATOM 693 C C . ASP A 1 93 ? 25.556 4.259 -22.950 1.00 90.38 93 ASP A C 1
ATOM 695 O O . ASP A 1 93 ? 26.660 3.916 -23.379 1.00 90.38 93 ASP A O 1
ATOM 699 N N . PHE A 1 94 ? 24.679 4.931 -23.704 1.00 89.44 94 PHE A N 1
ATOM 700 C CA . PHE A 1 94 ? 24.956 5.332 -25.080 1.00 89.44 94 PHE A CA 1
ATOM 701 C C . PHE A 1 94 ? 26.103 6.347 -25.152 1.00 89.44 94 PHE A C 1
ATOM 703 O O . PHE A 1 94 ? 27.009 6.195 -25.966 1.00 89.44 94 PHE A O 1
ATOM 710 N N . ARG A 1 95 ? 26.109 7.352 -24.268 1.00 86.75 95 ARG A N 1
ATOM 711 C CA . ARG A 1 95 ? 27.150 8.394 -24.223 1.00 86.75 95 ARG A CA 1
ATOM 712 C C . ARG A 1 95 ? 28.517 7.870 -23.790 1.00 86.75 95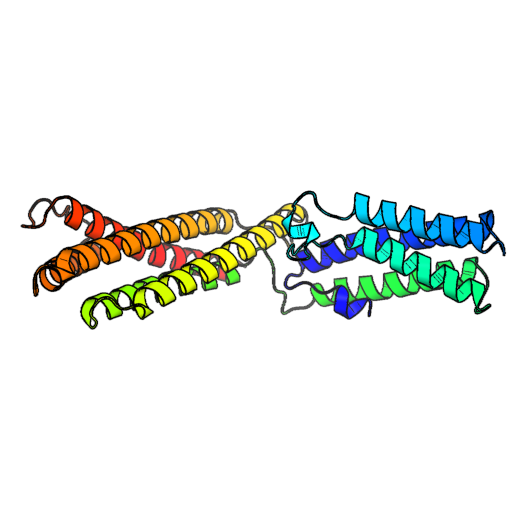 ARG A C 1
ATOM 714 O O . ARG A 1 95 ? 29.529 8.416 -24.214 1.00 86.75 95 ARG A O 1
ATOM 721 N N . VAL A 1 96 ? 28.549 6.819 -22.973 1.00 88.69 96 VAL A N 1
ATOM 722 C CA . VAL A 1 96 ? 29.786 6.120 -22.588 1.00 88.69 96 VAL A CA 1
ATOM 723 C C . VAL A 1 96 ? 30.276 5.175 -23.701 1.00 88.69 96 VAL A C 1
ATOM 725 O O . VAL A 1 96 ? 31.404 4.693 -23.648 1.00 88.69 96 VAL A O 1
ATOM 728 N N . GLY A 1 97 ? 29.471 4.940 -24.743 1.00 87.00 97 GLY A N 1
ATOM 729 C CA . GLY A 1 97 ? 29.844 4.103 -25.884 1.00 87.00 97 GLY A CA 1
ATOM 730 C C . GLY A 1 97 ? 29.689 2.602 -25.626 1.00 87.00 97 GLY A C 1
ATOM 731 O O . GLY A 1 97 ? 30.373 1.802 -26.257 1.00 87.00 97 GLY A O 1
ATOM 732 N N . LEU A 1 98 ? 28.803 2.203 -24.706 1.00 87.88 98 LEU A N 1
ATOM 733 C CA . LEU A 1 98 ? 28.622 0.797 -24.309 1.00 87.88 98 LEU A CA 1
ATOM 734 C C . LEU A 1 98 ? 27.853 -0.056 -25.330 1.00 87.88 98 LEU A C 1
ATOM 736 O O . LEU A 1 98 ? 27.770 -1.272 -25.171 1.00 87.88 98 LEU A O 1
ATOM 740 N N . GLY A 1 99 ? 27.269 0.553 -26.361 1.00 87.19 99 GLY A N 1
ATOM 741 C CA . GLY A 1 99 ? 26.552 -0.167 -27.408 1.00 87.19 99 GLY A CA 1
ATOM 742 C C . GLY A 1 99 ? 25.794 0.757 -28.350 1.00 87.19 99 GLY A C 1
ATOM 743 O O . GLY A 1 99 ? 25.724 1.972 -28.146 1.00 87.19 99 GLY A O 1
ATOM 744 N N . SER A 1 100 ? 25.199 0.178 -29.391 1.00 89.69 100 SER A N 1
ATOM 745 C CA . SER A 1 100 ? 24.356 0.949 -30.301 1.00 89.69 100 SER A CA 1
ATOM 746 C C . SER A 1 100 ? 23.019 1.318 -29.648 1.00 89.69 100 SER A C 1
ATOM 748 O O . SER A 1 100 ? 22.516 0.642 -28.747 1.00 89.69 100 SER A O 1
ATOM 750 N N . ARG A 1 101 ? 22.383 2.383 -30.152 1.00 89.25 101 ARG A N 1
ATOM 751 C CA . ARG A 1 101 ? 21.072 2.857 -29.676 1.00 89.25 101 ARG A CA 1
ATOM 752 C C . ARG A 1 101 ? 20.030 1.734 -29.600 1.00 89.25 101 ARG A C 1
ATOM 754 O O . ARG A 1 101 ? 19.314 1.626 -28.609 1.00 89.25 101 ARG A O 1
ATOM 761 N N . ASN A 1 102 ? 19.912 0.930 -30.657 1.00 91.50 102 ASN A N 1
ATOM 762 C CA . ASN A 1 102 ? 18.876 -0.100 -30.742 1.00 91.50 102 ASN A CA 1
ATOM 763 C C . ASN A 1 102 ? 19.150 -1.250 -29.761 1.00 91.50 102 ASN A C 1
ATOM 765 O O . ASN A 1 102 ? 18.220 -1.714 -29.105 1.00 91.50 102 ASN A O 1
ATOM 769 N N . GLU A 1 103 ? 20.412 -1.667 -29.625 1.00 89.81 103 GLU A N 1
ATOM 770 C CA . GLU A 1 103 ? 20.817 -2.713 -28.680 1.00 89.81 103 GLU A CA 1
ATOM 771 C C . GLU A 1 103 ? 20.561 -2.284 -27.236 1.00 89.81 103 GLU A C 1
ATOM 773 O O . GLU A 1 103 ? 19.967 -3.038 -26.469 1.00 89.81 103 GLU A O 1
ATOM 778 N N . LEU A 1 104 ? 20.944 -1.056 -26.870 1.00 89.75 104 LEU A N 1
ATOM 779 C CA . LEU A 1 104 ? 20.751 -0.541 -25.515 1.00 89.75 104 LEU A CA 1
ATOM 780 C C . LEU A 1 104 ? 19.269 -0.450 -25.148 1.00 89.75 104 LEU A C 1
ATOM 782 O O . LEU A 1 104 ? 18.872 -0.902 -24.074 1.00 89.75 104 LEU A O 1
ATOM 786 N N . VAL A 1 105 ? 18.433 0.077 -26.046 1.00 90.88 105 VAL A N 1
ATOM 787 C CA . VAL A 1 105 ? 16.985 0.180 -25.814 1.00 90.88 105 VAL A CA 1
ATOM 788 C C . VAL A 1 105 ? 16.355 -1.207 -25.688 1.00 90.88 105 VAL A C 1
ATOM 790 O O . VAL A 1 105 ? 15.649 -1.467 -24.713 1.00 90.88 105 VAL A O 1
ATOM 793 N N . ALA A 1 106 ? 16.637 -2.117 -26.626 1.00 90.56 106 ALA A N 1
ATOM 794 C CA . ALA A 1 106 ? 16.073 -3.465 -26.613 1.00 90.56 106 ALA A CA 1
ATOM 795 C C . ALA A 1 106 ? 16.501 -4.251 -25.365 1.00 90.56 106 ALA A C 1
ATOM 797 O O . ALA A 1 106 ? 15.647 -4.808 -24.674 1.00 90.56 106 ALA A O 1
ATOM 798 N N . ASN A 1 107 ? 17.792 -4.229 -25.021 1.00 90.19 107 ASN A N 1
ATOM 799 C CA . ASN A 1 107 ? 18.320 -4.935 -23.854 1.00 90.19 107 ASN A CA 1
ATOM 800 C C . ASN A 1 107 ? 17.741 -4.385 -22.549 1.00 90.19 107 ASN A C 1
ATOM 802 O O . ASN A 1 107 ? 17.355 -5.159 -21.673 1.00 90.19 107 ASN A O 1
ATOM 806 N N . ARG A 1 108 ? 17.641 -3.057 -22.406 1.00 88.44 108 ARG A N 1
ATOM 807 C CA . ARG A 1 108 ? 17.103 -2.434 -21.188 1.00 88.44 108 ARG A CA 1
ATOM 808 C C . ARG A 1 108 ? 15.604 -2.668 -21.035 1.00 88.44 108 ARG A C 1
ATOM 810 O O . ARG A 1 108 ? 15.161 -2.916 -19.913 1.00 88.44 108 ARG A O 1
ATOM 817 N N . ILE A 1 109 ? 14.830 -2.640 -22.121 1.00 89.69 109 ILE A N 1
ATOM 818 C CA . ILE A 1 109 ? 13.406 -2.995 -22.074 1.00 89.69 109 ILE A CA 1
ATOM 819 C C . ILE A 1 109 ? 13.260 -4.480 -21.726 1.00 89.69 109 ILE A C 1
ATOM 821 O O . ILE A 1 109 ? 12.607 -4.800 -20.737 1.00 89.69 109 ILE A O 1
ATOM 825 N N . ALA A 1 110 ? 13.916 -5.381 -22.462 1.00 89.81 110 ALA A N 1
ATOM 826 C CA . ALA A 1 110 ? 13.802 -6.823 -22.246 1.00 89.81 110 ALA A CA 1
ATOM 827 C C . ALA A 1 110 ? 14.219 -7.239 -20.825 1.00 89.81 110 ALA A C 1
ATOM 829 O O . ALA A 1 110 ? 13.480 -7.958 -20.154 1.00 89.81 110 ALA A O 1
ATOM 830 N N . ALA A 1 111 ? 15.351 -6.736 -20.321 1.00 86.94 111 ALA A N 1
ATOM 831 C CA . ALA A 1 111 ? 15.829 -7.051 -18.975 1.00 86.94 111 ALA A CA 1
ATOM 832 C C . ALA A 1 111 ? 14.864 -6.569 -17.878 1.00 86.94 111 ALA A C 1
ATOM 834 O O . ALA A 1 111 ? 14.609 -7.292 -16.912 1.00 86.94 111 ALA A O 1
ATOM 835 N N . ASN A 1 112 ? 14.294 -5.369 -18.026 1.00 87.00 112 ASN A N 1
ATOM 836 C CA . ASN A 1 112 ? 13.299 -4.866 -17.080 1.00 87.00 112 ASN A CA 1
ATOM 837 C C . ASN A 1 112 ? 11.992 -5.660 -17.162 1.00 87.00 112 ASN A C 1
ATOM 839 O O . ASN A 1 112 ? 11.451 -6.011 -16.117 1.00 87.00 112 ASN A O 1
ATOM 843 N N . LEU A 1 113 ? 11.512 -6.003 -18.363 1.00 87.25 113 LEU A N 1
ATOM 844 C CA . LEU A 1 113 ? 10.305 -6.816 -18.539 1.00 87.25 113 LEU A CA 1
ATOM 845 C C . LEU A 1 113 ? 10.461 -8.217 -17.939 1.00 87.25 113 LEU A C 1
ATOM 847 O O . LEU A 1 113 ? 9.544 -8.684 -17.272 1.00 87.25 113 LEU A O 1
ATOM 851 N N . LEU A 1 114 ? 11.624 -8.857 -18.095 1.00 88.31 114 LEU A N 1
ATOM 852 C CA . LEU A 1 114 ? 11.921 -10.135 -17.439 1.00 88.31 114 LEU A CA 1
ATOM 853 C C . LEU A 1 114 ? 11.908 -10.002 -15.911 1.00 88.31 114 LEU A C 1
ATOM 855 O O . LEU A 1 114 ? 11.291 -10.815 -15.224 1.00 88.31 114 LEU A O 1
ATOM 859 N N . GLY A 1 115 ? 12.533 -8.951 -15.370 1.00 81.75 115 GLY A N 1
ATOM 860 C CA . GLY A 1 115 ? 12.522 -8.681 -13.931 1.00 81.75 115 GLY A CA 1
ATOM 861 C C . GLY A 1 115 ? 11.119 -8.402 -13.378 1.00 81.75 115 GLY A C 1
ATOM 862 O O . GLY A 1 115 ? 10.784 -8.868 -12.290 1.00 81.75 115 GLY A O 1
ATOM 863 N N . ILE A 1 116 ? 10.290 -7.676 -14.133 1.00 85.19 116 ILE A N 1
ATOM 864 C CA . ILE A 1 116 ? 8.885 -7.413 -13.795 1.00 85.19 116 ILE A CA 1
ATOM 865 C C . ILE A 1 116 ? 8.071 -8.710 -13.862 1.00 85.1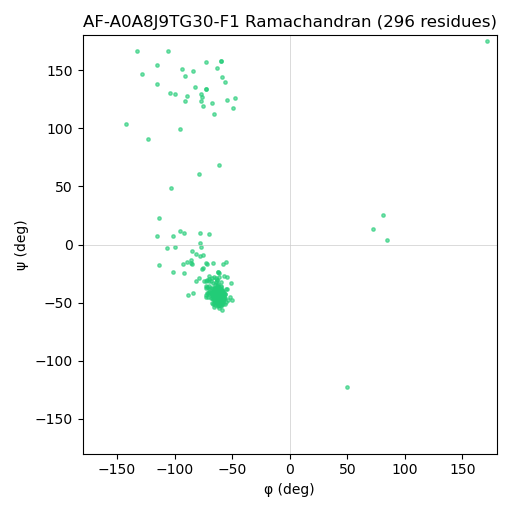9 116 ILE A C 1
ATOM 867 O O . ILE A 1 116 ? 7.334 -9.011 -12.928 1.00 85.19 116 ILE A O 1
ATOM 871 N N . GLY A 1 117 ? 8.243 -9.509 -14.917 1.00 84.12 117 GLY A N 1
ATOM 872 C CA . GLY A 1 117 ? 7.563 -10.793 -15.080 1.00 84.12 117 GLY A CA 1
ATOM 873 C C . GLY A 1 117 ? 7.868 -11.756 -13.934 1.00 84.12 117 GLY A C 1
ATOM 874 O O . GLY A 1 117 ? 6.948 -12.333 -13.360 1.00 84.12 117 GLY A O 1
ATOM 875 N N . MET A 1 118 ? 9.137 -11.854 -13.527 1.00 85.81 118 MET A N 1
ATOM 876 C CA . MET A 1 118 ? 9.532 -12.654 -12.365 1.00 85.81 118 MET A CA 1
ATOM 877 C C . MET A 1 118 ? 8.854 -12.167 -11.076 1.00 85.81 118 MET A C 1
ATOM 879 O O . MET A 1 118 ? 8.394 -12.982 -10.280 1.00 85.81 118 MET A O 1
ATOM 883 N N . ALA A 1 119 ? 8.742 -10.850 -10.878 1.00 79.50 119 ALA A N 1
ATOM 884 C CA . ALA A 1 119 ? 8.044 -10.291 -9.723 1.00 79.50 119 ALA A CA 1
ATOM 885 C C . ALA A 1 119 ? 6.539 -10.605 -9.737 1.00 79.50 119 ALA A C 1
ATOM 887 O O . ALA A 1 119 ? 5.994 -10.969 -8.698 1.00 79.50 119 ALA A O 1
ATOM 888 N N . CYS A 1 120 ? 5.878 -10.534 -10.900 1.00 81.44 120 CYS A N 1
ATOM 889 C CA . CYS A 1 120 ? 4.483 -10.957 -11.039 1.00 81.44 120 CYS A CA 1
ATOM 890 C C . CYS A 1 120 ? 4.305 -12.439 -10.703 1.00 81.44 120 CYS A C 1
ATOM 892 O O . CYS A 1 120 ? 3.387 -12.789 -9.970 1.00 81.44 120 CYS A O 1
ATOM 894 N N . VAL A 1 121 ? 5.183 -13.308 -11.216 1.00 83.94 121 VAL A N 1
ATOM 895 C CA . VAL A 1 121 ? 5.117 -14.749 -10.941 1.00 83.94 121 VAL A CA 1
ATOM 896 C C . VAL A 1 121 ? 5.302 -15.015 -9.451 1.00 83.94 121 VAL A C 1
ATOM 898 O O . VAL A 1 121 ? 4.482 -15.713 -8.866 1.00 83.94 121 VAL A O 1
ATOM 901 N N . LEU A 1 122 ? 6.314 -14.417 -8.818 1.00 81.88 122 LEU A N 1
ATOM 902 C CA . LEU A 1 122 ? 6.578 -14.600 -7.388 1.00 81.88 122 LEU A CA 1
ATOM 903 C C . LEU A 1 122 ? 5.447 -14.060 -6.504 1.00 81.88 122 LEU A C 1
ATOM 905 O O . LEU A 1 122 ? 5.078 -14.721 -5.540 1.00 81.88 122 LEU A O 1
ATOM 909 N N . ALA A 1 123 ? 4.829 -12.931 -6.863 1.00 77.62 123 ALA A N 1
ATOM 910 C CA . ALA A 1 123 ? 3.642 -12.419 -6.168 1.00 77.62 123 ALA A CA 1
ATOM 911 C C . ALA A 1 123 ? 2.436 -13.371 -6.260 1.00 77.62 123 ALA A C 1
ATOM 913 O O . ALA A 1 123 ? 1.543 -13.353 -5.415 1.00 77.62 123 ALA A O 1
ATOM 914 N N . MET A 1 124 ? 2.425 -14.227 -7.282 1.00 77.50 124 MET A N 1
ATOM 915 C CA . MET A 1 124 ? 1.428 -15.264 -7.495 1.00 77.50 124 MET A CA 1
ATOM 916 C C . MET A 1 124 ? 1.870 -16.626 -6.939 1.00 77.50 124 MET A C 1
ATOM 918 O O . MET A 1 124 ? 1.203 -17.619 -7.206 1.00 77.50 124 MET A O 1
ATOM 922 N N . ILE A 1 125 ? 2.930 -16.749 -6.140 1.00 80.38 125 ILE A N 1
ATOM 923 C CA . ILE A 1 125 ? 3.271 -18.013 -5.459 1.00 80.38 125 ILE A CA 1
ATOM 924 C C . ILE A 1 125 ? 2.871 -17.912 -3.976 1.00 80.38 125 ILE A C 1
ATOM 926 O O . ILE A 1 125 ? 3.185 -16.914 -3.336 1.00 80.38 125 ILE A O 1
ATOM 930 N N . PRO A 1 126 ? 2.137 -18.893 -3.409 1.00 72.44 126 PRO A N 1
ATOM 931 C CA . PRO A 1 126 ? 1.831 -18.917 -1.977 1.00 72.44 126 PRO A CA 1
ATOM 932 C C . PRO A 1 126 ? 3.098 -18.942 -1.100 1.00 72.44 126 PRO A C 1
ATOM 934 O O . PRO A 1 126 ? 4.052 -19.627 -1.470 1.00 72.44 126 PRO A O 1
ATOM 937 N N . PRO A 1 127 ? 3.112 -18.277 0.073 1.00 67.25 127 PRO A N 1
ATOM 938 C CA . PRO A 1 127 ? 2.010 -17.551 0.714 1.00 67.25 127 PRO A CA 1
ATOM 939 C C . PRO A 1 127 ? 1.760 -16.175 0.072 1.00 67.25 127 PRO A C 1
ATOM 941 O O . PRO A 1 127 ? 2.649 -15.332 0.011 1.00 67.25 127 PRO A O 1
ATOM 944 N N . ARG A 1 128 ? 0.525 -15.944 -0.394 1.00 70.88 128 ARG A N 1
ATOM 945 C CA . ARG A 1 128 ? 0.105 -14.662 -0.980 1.00 70.88 128 ARG A CA 1
ATOM 946 C C . ARG A 1 128 ? -0.645 -13.870 0.074 1.00 70.88 128 ARG A C 1
ATOM 948 O O . ARG A 1 128 ? -1.585 -14.409 0.655 1.00 70.88 128 ARG A O 1
ATOM 955 N N . VAL A 1 129 ? -0.268 -12.617 0.283 1.00 71.88 129 VAL A N 1
ATOM 956 C CA . VAL A 1 129 ? -1.091 -11.652 1.018 1.00 71.88 129 VAL A CA 1
ATOM 957 C C . VAL A 1 129 ? -1.965 -10.952 -0.018 1.00 71.88 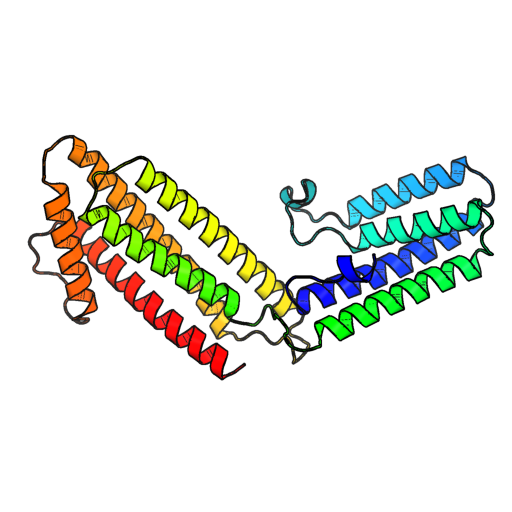129 VAL A C 1
ATOM 959 O O . VAL A 1 129 ? -1.457 -10.428 -1.013 1.00 71.88 129 VAL A O 1
ATOM 962 N N . LEU A 1 130 ? -3.279 -11.015 0.173 1.00 76.19 130 LEU A N 1
ATOM 963 C CA . LEU A 1 130 ? -4.266 -10.453 -0.746 1.00 76.19 130 LEU A CA 1
ATOM 964 C C . LEU A 1 130 ? -5.008 -9.325 -0.041 1.00 76.19 130 LEU A C 1
ATOM 966 O O . LEU A 1 130 ? -5.389 -9.475 1.119 1.00 76.19 130 LEU A O 1
ATOM 970 N N . GLY A 1 131 ? -5.253 -8.224 -0.746 1.00 69.69 131 GLY A N 1
ATOM 971 C CA . GLY A 1 131 ? -6.083 -7.130 -0.228 1.00 69.69 131 GLY A CA 1
ATOM 972 C C . GLY A 1 131 ? -7.522 -7.569 0.067 1.00 69.69 131 GLY A C 1
ATOM 973 O O . GLY A 1 131 ? -8.174 -7.004 0.935 1.00 69.69 131 GLY A O 1
ATOM 974 N N . ALA A 1 132 ? -7.988 -8.628 -0.602 1.00 71.62 132 ALA A N 1
ATOM 975 C CA . ALA A 1 132 ? -9.298 -9.241 -0.386 1.00 71.62 132 ALA A CA 1
ATOM 976 C C . ALA A 1 132 ? -9.393 -10.148 0.862 1.00 71.62 132 ALA A C 1
ATOM 978 O O . ALA A 1 132 ? -10.440 -10.751 1.090 1.00 71.62 132 ALA A O 1
ATOM 979 N N . ARG A 1 133 ? -8.323 -10.301 1.657 1.00 78.69 133 ARG A N 1
ATOM 980 C CA . ARG A 1 133 ? -8.339 -11.138 2.867 1.00 78.69 133 ARG A CA 1
ATOM 981 C C . ARG A 1 133 ? -8.672 -10.346 4.128 1.00 78.69 133 ARG A C 1
ATOM 983 O O . ARG A 1 133 ? -8.268 -9.192 4.253 1.00 78.69 133 ARG A O 1
ATOM 990 N N . PRO A 1 134 ? -9.290 -10.991 5.135 1.00 81.75 134 PRO A N 1
ATOM 991 C CA . PRO A 1 134 ? -9.691 -10.321 6.366 1.00 81.75 134 PRO A CA 1
ATOM 992 C C . PRO A 1 134 ? -8.527 -10.079 7.346 1.00 81.75 134 PRO A C 1
ATOM 994 O O . PRO A 1 134 ? -8.770 -9.702 8.482 1.00 81.75 134 PRO A O 1
ATOM 997 N N . GLU A 1 135 ? -7.266 -10.298 6.955 1.00 83.00 135 GLU A N 1
ATOM 998 C CA . GLU A 1 135 ? -6.094 -10.222 7.848 1.00 83.00 135 GLU A CA 1
ATOM 999 C C . GLU A 1 135 ? -5.937 -8.836 8.500 1.00 83.00 135 GLU A C 1
ATOM 1001 O O . GLU A 1 135 ? -5.729 -8.740 9.708 1.00 83.00 135 GLU A O 1
ATOM 1006 N N . TYR A 1 136 ? -6.097 -7.756 7.730 1.00 78.81 136 TYR A N 1
ATOM 1007 C CA . TYR A 1 136 ? -6.033 -6.394 8.274 1.00 78.81 136 TYR A CA 1
ATOM 1008 C C . TYR A 1 136 ? -7.289 -6.014 9.071 1.00 78.81 136 TYR A C 1
ATOM 1010 O O . TYR A 1 136 ? -7.186 -5.280 10.052 1.00 78.81 136 TYR A O 1
ATOM 1018 N N . ALA A 1 137 ? -8.459 -6.545 8.697 1.00 82.88 137 ALA A N 1
ATOM 1019 C CA . ALA A 1 137 ? -9.689 -6.379 9.473 1.00 82.88 137 ALA A CA 1
ATOM 1020 C C . ALA A 1 137 ? -9.583 -7.074 10.843 1.00 82.88 137 ALA A C 1
ATOM 1022 O O . ALA A 1 137 ? -10.032 -6.531 11.846 1.00 82.88 137 ALA A O 1
ATOM 1023 N N . ASP A 1 138 ? -8.930 -8.238 10.899 1.00 86.62 138 ASP A N 1
ATOM 1024 C CA . ASP A 1 138 ? -8.661 -9.006 12.120 1.00 86.62 138 ASP A CA 1
ATOM 1025 C C . ASP A 1 138 ? -7.673 -8.277 13.042 1.00 86.62 138 ASP A C 1
ATOM 1027 O O . ASP A 1 138 ? -7.882 -8.190 14.252 1.00 86.62 138 ASP A O 1
ATOM 1031 N N . GLN A 1 139 ? -6.631 -7.663 12.469 1.00 86.19 139 GLN A N 1
ATOM 1032 C CA . GLN A 1 139 ? -5.712 -6.799 13.218 1.00 86.19 139 GLN A CA 1
ATOM 1033 C C . GLN A 1 139 ? -6.427 -5.574 13.796 1.00 86.19 139 GLN A C 1
ATOM 1035 O O . GLN A 1 139 ? -6.245 -5.267 14.974 1.00 86.19 139 GLN A O 1
ATOM 1040 N N . LEU A 1 140 ? -7.272 -4.906 13.003 1.00 84.12 140 LEU A N 1
ATOM 1041 C CA . LEU A 1 140 ? -8.072 -3.772 13.467 1.00 84.12 140 LEU A CA 1
ATOM 1042 C C . LEU A 1 140 ? -9.048 -4.195 14.574 1.00 84.12 140 LEU A C 1
ATOM 1044 O O . LEU A 1 140 ? -9.107 -3.548 15.615 1.00 84.12 140 LEU A O 1
ATOM 1048 N N . LEU A 1 141 ? -9.759 -5.311 14.395 1.00 87.75 141 LEU A N 1
ATOM 1049 C CA . LEU A 1 141 ? -10.654 -5.874 15.406 1.00 87.75 141 LEU A CA 1
ATOM 1050 C C . LEU A 1 141 ? -9.910 -6.171 16.714 1.00 87.75 141 LEU A C 1
ATOM 1052 O O . LEU A 1 141 ? -10.393 -5.827 17.795 1.00 87.75 141 LEU A O 1
ATOM 1056 N N . THR A 1 142 ? -8.734 -6.792 16.617 1.00 87.12 142 THR A N 1
ATOM 1057 C CA . THR A 1 142 ? -7.885 -7.110 17.771 1.00 87.12 142 THR A CA 1
ATOM 1058 C C . THR A 1 142 ? -7.462 -5.837 18.493 1.00 87.12 142 THR A C 1
ATOM 1060 O O . THR A 1 142 ? -7.543 -5.786 19.715 1.00 87.12 142 THR A O 1
ATOM 1063 N N . LYS A 1 143 ? -7.074 -4.789 17.757 1.00 85.06 143 LYS A N 1
ATOM 1064 C CA . LYS A 1 143 ? -6.695 -3.495 18.338 1.00 85.06 143 LYS A CA 1
ATOM 1065 C C . LYS A 1 143 ? -7.859 -2.790 19.022 1.00 85.06 143 LYS A C 1
ATOM 1067 O O . LYS A 1 143 ? -7.700 -2.349 20.154 1.00 85.06 143 LYS A O 1
ATOM 1072 N N . ILE A 1 144 ? -9.039 -2.758 18.402 1.00 84.12 144 ILE A N 1
ATOM 1073 C CA . ILE A 1 144 ? -10.242 -2.187 19.029 1.00 84.12 144 ILE A CA 1
ATOM 1074 C C . ILE A 1 144 ? -10.605 -2.972 20.300 1.00 84.12 144 ILE A C 1
ATOM 1076 O O . ILE A 1 144 ? -10.933 -2.373 21.320 1.00 84.12 144 ILE A O 1
ATOM 1080 N N . SER A 1 145 ? -10.498 -4.304 20.268 1.00 84.81 145 SER A N 1
ATOM 1081 C CA . SER A 1 145 ? -10.778 -5.155 21.434 1.00 84.81 145 SER A CA 1
ATOM 1082 C C . SER A 1 145 ? -9.763 -4.937 22.561 1.00 84.81 145 SER A C 1
ATOM 1084 O O . SER A 1 145 ? -10.152 -4.762 23.710 1.00 84.81 145 SER A O 1
ATOM 1086 N N . GLN A 1 146 ? -8.469 -4.865 22.232 1.00 84.31 146 GLN A N 1
ATOM 1087 C CA . GLN A 1 146 ? -7.407 -4.552 23.193 1.00 84.31 146 GLN A CA 1
ATOM 1088 C C . GLN A 1 146 ? -7.581 -3.162 23.803 1.00 84.31 146 GLN A C 1
ATOM 1090 O O . GLN A 1 146 ? -7.413 -3.009 25.009 1.00 84.31 146 GLN A O 1
ATOM 1095 N N . SER A 1 147 ? -7.936 -2.165 22.988 1.00 80.75 147 SER A N 1
ATOM 1096 C CA . SER A 1 147 ? -8.230 -0.814 23.463 1.00 80.75 147 SER A CA 1
ATOM 1097 C C . SER A 1 147 ? -9.391 -0.843 24.455 1.00 80.75 147 SER A C 1
ATOM 1099 O O . SER A 1 147 ? -9.246 -0.327 25.561 1.00 80.75 147 SER A O 1
ATOM 1101 N N . LEU A 1 148 ? -10.494 -1.525 24.124 1.00 79.19 148 LEU A N 1
ATOM 1102 C CA . LEU A 1 148 ? -11.642 -1.687 25.020 1.00 79.19 148 LEU A CA 1
ATOM 1103 C C . LEU A 1 148 ? -11.235 -2.316 26.364 1.00 79.19 148 LEU A C 1
ATOM 1105 O O . LEU A 1 148 ? -11.521 -1.742 27.414 1.00 79.19 148 LEU A O 1
ATOM 1109 N N . ASP A 1 149 ? -10.524 -3.446 26.336 1.00 78.75 149 ASP A N 1
ATOM 1110 C CA . ASP A 1 149 ? -10.095 -4.164 27.544 1.00 78.75 149 ASP A CA 1
ATOM 1111 C C . ASP A 1 149 ? -9.126 -3.330 28.401 1.00 78.75 149 ASP A C 1
ATOM 1113 O O . ASP A 1 149 ? -9.242 -3.293 29.626 1.00 78.75 149 ASP A O 1
ATOM 1117 N N . GLN A 1 150 ? -8.186 -2.612 27.778 1.00 76.56 150 GLN A N 1
ATOM 1118 C CA . GLN A 1 150 ? -7.244 -1.745 28.493 1.00 76.56 150 GLN A CA 1
ATOM 1119 C C . GLN A 1 150 ? -7.927 -0.519 29.100 1.00 76.56 150 GLN A C 1
ATOM 1121 O O . GLN A 1 150 ? -7.600 -0.145 30.225 1.00 76.56 150 GLN A O 1
ATOM 1126 N N . THR A 1 151 ? -8.908 0.065 28.405 1.00 71.81 151 THR A N 1
ATOM 1127 C CA . THR A 1 151 ? -9.730 1.149 28.970 1.00 71.81 151 THR A CA 1
ATOM 1128 C C . THR A 1 151 ? -10.436 0.673 30.235 1.00 71.81 151 THR A C 1
ATOM 1130 O O . THR A 1 151 ? -10.476 1.383 31.235 1.00 71.81 151 THR A O 1
ATOM 1133 N N . MET A 1 152 ? -10.988 -0.547 30.194 1.00 68.75 152 MET A N 1
ATOM 1134 C CA . MET A 1 152 ? -11.695 -1.140 31.327 1.00 68.75 152 MET A CA 1
ATOM 1135 C C . MET A 1 152 ? -10.768 -1.344 32.522 1.00 68.75 152 MET A C 1
ATOM 1137 O O . MET A 1 152 ? -11.160 -1.029 33.638 1.00 68.75 152 MET A O 1
ATOM 1141 N N . LEU A 1 153 ? -9.555 -1.854 32.299 1.00 69.69 153 LEU A N 1
ATOM 1142 C CA . LEU A 1 153 ? -8.582 -2.065 33.372 1.00 69.69 153 LEU A CA 1
ATOM 1143 C C . LEU A 1 153 ? -8.132 -0.739 33.998 1.00 69.69 153 LEU A C 1
ATOM 1145 O O . LEU A 1 153 ? -8.194 -0.586 35.215 1.00 69.69 153 LEU A O 1
ATOM 1149 N N . LEU A 1 154 ? -7.752 0.241 33.173 1.00 66.12 154 LEU A N 1
ATOM 1150 C CA . LEU A 1 154 ? -7.271 1.538 33.659 1.00 66.12 154 LEU A CA 1
ATOM 1151 C C . LEU A 1 154 ? -8.337 2.305 34.439 1.00 66.12 154 LEU A C 1
ATOM 1153 O O . LEU A 1 154 ? -8.035 2.897 35.468 1.00 66.12 154 LEU A O 1
ATOM 1157 N N . ALA A 1 155 ? -9.589 2.260 33.987 1.00 62.88 155 ALA A N 1
ATOM 1158 C CA . ALA A 1 155 ? -10.676 2.956 34.662 1.00 62.88 155 ALA A CA 1
ATOM 1159 C C . ALA A 1 155 ? -11.099 2.305 35.997 1.00 62.88 155 ALA A C 1
ATOM 1161 O O . ALA A 1 155 ? -11.787 2.945 36.792 1.00 62.88 155 ALA A O 1
ATOM 1162 N N . ILE A 1 156 ? -10.709 1.049 36.257 1.00 64.44 156 ILE A N 1
ATOM 1163 C CA . ILE A 1 156 ? -10.947 0.369 37.541 1.00 64.44 156 ILE A CA 1
ATOM 1164 C C . ILE A 1 156 ? -9.801 0.632 38.527 1.00 64.44 156 ILE A C 1
ATOM 1166 O O . ILE A 1 156 ? -10.071 0.879 39.704 1.00 64.44 156 ILE A O 1
ATOM 1170 N N . ASP A 1 157 ? -8.550 0.570 38.062 1.00 60.59 157 ASP A N 1
ATOM 1171 C CA . ASP A 1 157 ? -7.379 0.466 38.942 1.00 60.59 157 ASP A CA 1
ATOM 1172 C C . ASP A 1 157 ? -6.615 1.786 39.159 1.00 60.59 157 ASP A C 1
ATOM 1174 O O . ASP A 1 157 ? -5.948 1.928 40.186 1.00 60.59 157 ASP A O 1
ATOM 1178 N N . GLU A 1 158 ? -6.708 2.771 38.255 1.00 57.56 158 GLU A N 1
ATOM 1179 C CA . GLU A 1 158 ? -5.878 3.983 38.317 1.00 57.56 158 GLU A CA 1
ATOM 1180 C C . GLU A 1 158 ? -6.681 5.290 38.245 1.00 57.56 158 GLU A C 1
ATOM 1182 O O . GLU A 1 158 ? -7.714 5.407 37.588 1.00 57.56 158 GLU A O 1
ATOM 1187 N N . ALA A 1 159 ? -6.179 6.313 38.943 1.00 57.19 159 ALA A N 1
ATOM 1188 C CA . ALA A 1 159 ? -6.608 7.690 38.735 1.00 57.19 159 ALA A CA 1
ATOM 1189 C C . ALA A 1 159 ? -6.240 8.136 37.302 1.00 57.19 159 ALA A C 1
ATOM 1191 O O . ALA A 1 159 ? -5.243 7.651 36.758 1.00 57.19 159 ALA A O 1
ATOM 1192 N N . PRO A 1 160 ? -6.994 9.072 36.697 1.00 59.16 160 PRO A N 1
ATOM 1193 C CA . PRO A 1 160 ? -6.600 9.682 35.423 1.00 59.16 160 PRO A CA 1
ATOM 1194 C C . PRO A 1 160 ? -5.146 10.120 35.476 1.00 59.16 160 PRO A C 1
ATOM 1196 O O . PRO A 1 160 ? -4.747 10.889 36.347 1.00 59.16 160 PRO A O 1
ATOM 1199 N N . SER A 1 161 ? -4.354 9.667 34.522 1.00 63.12 161 SER A N 1
ATOM 1200 C CA . SER A 1 161 ? -2.981 10.123 34.367 1.00 63.12 161 SER A CA 1
ATOM 1201 C C . SER A 1 161 ? -2.717 10.472 32.908 1.00 63.12 161 SER A C 1
ATOM 1203 O O . SER A 1 161 ? -3.495 10.118 32.016 1.00 63.12 161 SER A O 1
ATOM 1205 N N . GLU A 1 162 ? -1.606 11.160 32.644 1.00 68.06 162 GLU A N 1
ATOM 1206 C CA . GLU A 1 162 ? -1.114 11.387 31.277 1.00 68.06 162 GLU A CA 1
ATOM 1207 C C . GLU A 1 162 ? -1.029 10.071 30.481 1.00 68.06 162 GLU A C 1
ATOM 1209 O O . GLU A 1 162 ? -1.368 10.052 29.298 1.00 68.06 162 GLU A O 1
ATOM 1214 N N . THR A 1 163 ? -0.728 8.955 31.157 1.00 68.06 163 THR A N 1
ATOM 1215 C CA . THR A 1 163 ? -0.701 7.593 30.605 1.00 68.06 163 THR A CA 1
ATOM 1216 C C . THR A 1 163 ? -2.017 7.195 29.929 1.00 68.06 163 THR A C 1
ATOM 1218 O O . THR A 1 163 ? -2.001 6.558 28.880 1.00 68.06 163 THR A O 1
ATOM 1221 N N . TYR A 1 164 ? -3.170 7.591 30.483 1.00 67.69 164 TYR A N 1
ATOM 1222 C CA . TYR A 1 164 ? -4.489 7.294 29.903 1.00 67.69 164 TYR A CA 1
ATOM 1223 C C . TYR A 1 164 ? -4.690 8.016 28.564 1.00 67.69 164 TYR A C 1
ATOM 1225 O O . TYR A 1 164 ? -5.195 7.444 27.596 1.00 67.69 164 TYR A O 1
ATOM 1233 N N . THR A 1 165 ? -4.254 9.275 28.494 1.00 70.88 165 THR A N 1
ATOM 1234 C CA . THR A 1 165 ? -4.376 10.104 27.288 1.00 70.88 165 THR A CA 1
ATOM 1235 C C . THR A 1 165 ? -3.410 9.634 26.201 1.00 70.88 165 THR A C 1
ATOM 1237 O O . THR A 1 165 ? -3.799 9.535 25.038 1.00 70.88 165 THR A O 1
ATOM 1240 N N . GLU A 1 166 ? -2.176 9.289 26.574 1.00 76.31 166 GLU A N 1
ATOM 1241 C CA . GLU A 1 166 ? -1.163 8.757 25.657 1.00 76.31 166 GLU A CA 1
ATOM 1242 C C . GLU A 1 166 ? -1.588 7.408 25.060 1.00 76.31 166 GLU A C 1
ATOM 1244 O O . GLU A 1 166 ? -1.491 7.204 23.846 1.00 76.31 166 GLU A O 1
ATOM 1249 N N . LEU A 1 167 ? -2.141 6.510 25.883 1.00 74.31 167 LEU A N 1
ATOM 1250 C CA . LEU A 1 167 ? -2.632 5.215 25.418 1.00 74.31 167 LEU A CA 1
ATOM 1251 C C . LEU A 1 167 ? -3.787 5.379 24.422 1.00 74.31 167 LEU A C 1
ATOM 1253 O O . LEU A 1 167 ? -3.809 4.712 23.388 1.00 74.31 167 LEU A O 1
ATOM 1257 N N . ARG A 1 168 ? -4.725 6.295 24.700 1.00 74.31 168 ARG A N 1
ATOM 1258 C CA . ARG A 1 168 ? -5.836 6.605 23.791 1.00 74.31 168 ARG A CA 1
ATOM 1259 C C . ARG A 1 168 ? -5.333 7.091 22.437 1.00 74.31 168 ARG A C 1
ATOM 1261 O O . ARG A 1 168 ? -5.729 6.533 21.418 1.00 74.31 168 ARG A O 1
ATOM 1268 N N . ILE A 1 169 ? -4.463 8.104 22.435 1.00 77.88 169 ILE A N 1
ATOM 1269 C CA . ILE A 1 169 ? -3.903 8.678 21.204 1.00 77.88 169 ILE A CA 1
ATOM 1270 C C . ILE A 1 169 ? -3.196 7.585 20.400 1.00 77.88 169 ILE A C 1
ATOM 1272 O O . ILE A 1 169 ? -3.456 7.436 19.210 1.00 77.88 169 ILE A O 1
ATOM 1276 N N . THR A 1 170 ? -2.386 6.759 21.066 1.00 80.31 170 THR A N 1
ATOM 1277 C CA . THR A 1 170 ? -1.674 5.648 20.421 1.00 80.31 170 THR A CA 1
ATOM 1278 C C . THR A 1 170 ? -2.642 4.665 19.757 1.00 80.31 170 THR A C 1
ATOM 1280 O O . THR A 1 170 ? -2.459 4.302 18.596 1.00 80.31 170 THR A O 1
ATOM 1283 N N . HIS A 1 171 ? -3.708 4.255 20.453 1.00 78.88 171 HIS A N 1
ATOM 1284 C CA . HIS A 1 171 ? -4.707 3.338 19.892 1.00 78.88 171 HIS A CA 1
ATOM 1285 C C . HIS A 1 171 ? -5.479 3.946 18.722 1.00 78.88 171 HIS A C 1
ATOM 1287 O O . HIS A 1 171 ? -5.725 3.253 17.736 1.00 78.88 171 HIS A O 1
ATOM 1293 N N . GLU A 1 172 ? -5.854 5.222 18.806 1.00 77.38 172 GLU A N 1
ATOM 1294 C CA . GLU A 1 172 ? -6.568 5.922 17.734 1.00 77.38 172 GLU A CA 1
ATOM 1295 C C . GLU A 1 172 ? -5.697 6.091 16.486 1.00 77.38 172 GLU A C 1
ATOM 1297 O O . GLU A 1 172 ? -6.158 5.836 15.369 1.00 77.38 172 GLU A O 1
ATOM 1302 N N . GLU A 1 173 ? -4.426 6.458 16.661 1.00 81.31 173 GLU A N 1
ATOM 1303 C CA . GLU A 1 173 ? -3.461 6.572 15.568 1.00 81.31 173 GLU A CA 1
ATOM 1304 C C . GLU A 1 173 ? -3.211 5.215 14.899 1.00 81.31 173 GLU A C 1
ATOM 1306 O O . GLU A 1 173 ? -3.277 5.106 13.670 1.00 81.31 173 GLU A O 1
ATOM 1311 N N . GLU A 1 174 ? -2.990 4.157 15.684 1.00 79.75 174 GLU A N 1
ATOM 1312 C CA . GLU A 1 174 ? -2.788 2.805 15.160 1.00 79.75 174 GLU A CA 1
ATOM 1313 C C . GLU A 1 174 ? -4.039 2.259 14.457 1.00 79.75 174 GLU A C 1
ATOM 1315 O O . GLU A 1 174 ? -3.933 1.686 13.368 1.00 79.75 174 GLU A O 1
ATOM 1320 N N . ALA A 1 175 ? -5.230 2.448 15.034 1.00 77.00 175 ALA A N 1
ATOM 1321 C CA . ALA A 1 175 ? -6.490 2.017 14.434 1.00 77.00 175 ALA A CA 1
ATOM 1322 C C . ALA A 1 175 ? -6.777 2.771 13.127 1.00 77.00 175 ALA A C 1
ATOM 1324 O O . ALA A 1 175 ? -7.152 2.154 12.128 1.00 77.00 175 ALA A O 1
ATOM 1325 N N . SER A 1 176 ? -6.531 4.083 13.098 1.00 79.19 176 SER A N 1
ATOM 1326 C CA . SER A 1 176 ? -6.648 4.915 11.895 1.00 79.19 176 SER A CA 1
ATOM 1327 C C . SER A 1 176 ? -5.661 4.482 10.804 1.00 79.19 176 SER A C 1
ATOM 1329 O O . SER A 1 176 ? -6.021 4.345 9.626 1.00 79.19 176 SER A O 1
ATOM 1331 N N . LEU A 1 177 ? -4.419 4.165 11.183 1.00 80.06 177 LEU A N 1
ATOM 1332 C CA . LEU A 1 177 ? -3.415 3.636 10.265 1.00 80.06 177 LEU A CA 1
ATOM 1333 C C . LEU A 1 177 ? -3.820 2.262 9.709 1.00 80.06 177 LEU A C 1
ATOM 1335 O O . LEU A 1 177 ? -3.688 2.021 8.507 1.00 80.06 177 LEU A O 1
ATOM 1339 N N . LEU A 1 178 ? -4.325 1.354 10.544 1.00 79.06 178 LEU A N 1
ATOM 1340 C CA . LEU A 1 178 ? -4.798 0.037 10.108 1.00 79.06 178 LEU A CA 1
ATOM 1341 C C . LEU A 1 178 ? -6.025 0.146 9.204 1.00 79.06 178 LEU A C 1
ATOM 1343 O O . LEU A 1 178 ? -6.078 -0.523 8.172 1.00 79.06 178 LEU A O 1
ATOM 1347 N N . TYR A 1 179 ? -6.968 1.026 9.532 1.00 80.12 179 TYR A N 1
ATOM 1348 C CA . TYR A 1 179 ? -8.146 1.272 8.711 1.00 80.12 179 TYR A CA 1
ATOM 1349 C C . TYR A 1 179 ? -7.784 1.846 7.339 1.00 80.12 179 TYR A C 1
ATOM 1351 O O . TYR A 1 179 ? -8.204 1.307 6.313 1.00 80.12 179 TYR A O 1
ATOM 1359 N N . SER A 1 180 ? -6.970 2.904 7.301 1.00 80.38 180 SER A N 1
ATOM 1360 C CA . SER A 1 180 ? -6.502 3.497 6.042 1.00 80.38 180 SER A CA 1
ATOM 1361 C C . SER A 1 180 ? -5.718 2.482 5.207 1.00 80.38 180 SER A C 1
ATOM 1363 O O . SER A 1 180 ? -5.899 2.402 3.993 1.00 80.38 180 SER A O 1
ATOM 1365 N N . THR A 1 181 ? -4.916 1.631 5.858 1.00 77.56 181 THR A N 1
ATOM 1366 C CA . THR A 1 181 ? -4.216 0.514 5.211 1.00 77.56 181 THR A CA 1
ATOM 1367 C C . THR A 1 181 ? -5.180 -0.481 4.587 1.00 77.56 181 THR A C 1
ATOM 1369 O O . THR A 1 181 ? -5.062 -0.778 3.401 1.00 77.56 181 THR A O 1
ATOM 1372 N N . ALA A 1 182 ? -6.119 -0.999 5.371 1.00 76.62 182 ALA A N 1
ATOM 1373 C CA . ALA A 1 182 ? -7.072 -2.001 4.928 1.00 76.62 182 ALA A CA 1
ATOM 1374 C C . ALA A 1 182 ? -7.951 -1.469 3.790 1.00 76.62 182 ALA A C 1
ATOM 1376 O O . ALA A 1 182 ? -8.119 -2.147 2.783 1.00 76.62 182 ALA A O 1
ATOM 1377 N N . THR A 1 183 ? -8.431 -0.229 3.905 1.00 79.75 183 THR A N 1
ATOM 1378 C CA . THR A 1 183 ? -9.257 0.429 2.883 1.00 79.75 183 THR A CA 1
ATOM 1379 C C . THR A 1 183 ? -8.488 0.608 1.581 1.00 79.75 183 THR A C 1
ATOM 1381 O O . THR A 1 183 ? -8.985 0.233 0.524 1.00 79.75 183 THR A O 1
ATOM 1384 N N . TYR A 1 184 ? -7.244 1.091 1.655 1.00 77.19 184 TYR A N 1
ATOM 1385 C CA . TYR A 1 184 ? -6.375 1.218 0.485 1.00 77.19 184 TYR A CA 1
ATOM 1386 C C . TYR A 1 184 ? -6.180 -0.132 -0.227 1.00 77.19 184 TYR A C 1
ATOM 1388 O O . TYR A 1 184 ? -6.317 -0.231 -1.447 1.00 77.19 184 TYR A O 1
ATOM 1396 N N . LEU A 1 185 ? -5.895 -1.196 0.531 1.00 76.75 185 LEU A N 1
ATOM 1397 C CA . LEU A 1 185 ? -5.684 -2.533 -0.029 1.00 76.75 185 LEU A CA 1
ATOM 1398 C C . LEU A 1 185 ? -6.966 -3.133 -0.618 1.00 76.75 185 LEU A C 1
ATOM 1400 O O . LEU A 1 185 ? -6.912 -3.792 -1.658 1.00 76.75 185 LEU A O 1
ATOM 1404 N N . LEU A 1 186 ? -8.108 -2.883 0.022 1.00 80.00 186 LEU A N 1
ATOM 1405 C CA . LEU A 1 186 ? -9.422 -3.311 -0.438 1.00 80.00 186 LEU A CA 1
ATOM 1406 C C . LEU A 1 186 ? -9.800 -2.600 -1.742 1.00 80.00 186 LEU A C 1
ATOM 1408 O O . LEU A 1 186 ? -10.241 -3.247 -2.687 1.00 80.00 186 LEU A O 1
ATOM 1412 N N . GLU A 1 187 ? -9.581 -1.288 -1.836 1.00 79.56 187 GLU A N 1
ATOM 1413 C CA . GLU A 1 187 ? -9.804 -0.519 -3.064 1.00 79.56 187 GLU A CA 1
ATOM 1414 C C . GLU A 1 187 ? -8.913 -0.989 -4.218 1.00 79.56 187 GLU A C 1
ATOM 1416 O O . GLU A 1 187 ? -9.399 -1.160 -5.342 1.00 79.56 187 GLU A O 1
ATOM 1421 N N . ASP A 1 188 ? -7.629 -1.248 -3.955 1.00 72.88 188 ASP A N 1
ATOM 1422 C CA . ASP A 1 188 ? -6.715 -1.807 -4.955 1.00 72.88 188 ASP A CA 1
ATOM 1423 C C . ASP A 1 188 ? -7.188 -3.195 -5.429 1.00 72.88 188 ASP A C 1
ATOM 1425 O O . ASP A 1 188 ? -7.176 -3.473 -6.634 1.00 72.88 188 ASP A O 1
ATOM 1429 N N . ALA A 1 189 ? -7.691 -4.037 -4.520 1.00 76.00 189 ALA A N 1
ATOM 1430 C CA . ALA A 1 189 ? -8.295 -5.319 -4.877 1.00 76.00 189 ALA A CA 1
ATOM 1431 C C . ALA A 1 189 ? -9.580 -5.147 -5.708 1.00 76.00 189 ALA A C 1
ATOM 1433 O O . ALA A 1 189 ? -9.730 -5.800 -6.743 1.00 76.00 189 ALA A O 1
ATOM 1434 N N . LYS A 1 190 ? -10.464 -4.197 -5.361 1.00 81.00 190 LYS A N 1
ATOM 1435 C CA . LYS A 1 190 ? -11.677 -3.891 -6.146 1.00 81.00 190 LYS A CA 1
ATOM 1436 C C . LYS A 1 190 ? -11.352 -3.464 -7.574 1.00 81.00 190 LYS A C 1
ATOM 1438 O O . LYS A 1 190 ? -12.026 -3.902 -8.509 1.00 81.00 190 LYS A O 1
ATOM 1443 N N . ARG A 1 191 ? -10.306 -2.656 -7.781 1.00 77.56 191 ARG A N 1
ATOM 1444 C CA . ARG A 1 191 ? -9.857 -2.243 -9.128 1.00 77.56 191 ARG A CA 1
ATOM 1445 C C . ARG A 1 191 ? -9.430 -3.439 -9.987 1.00 77.56 191 ARG A C 1
ATOM 1447 O O . ARG A 1 191 ? -9.569 -3.397 -11.210 1.00 77.56 191 ARG A O 1
ATOM 1454 N N . LEU A 1 192 ? -8.960 -4.514 -9.353 1.00 75.38 192 LEU A N 1
ATOM 1455 C CA . LEU A 1 192 ? -8.542 -5.762 -9.994 1.00 75.38 192 LEU A CA 1
ATOM 1456 C C . LEU A 1 192 ? -9.581 -6.894 -9.890 1.00 75.38 192 LEU A C 1
ATOM 1458 O O . LEU A 1 192 ? -9.317 -7.994 -10.371 1.00 75.38 192 LEU A O 1
ATOM 1462 N N . SER A 1 193 ? -10.786 -6.615 -9.382 1.00 74.38 193 SER A N 1
ATOM 1463 C CA . SER A 1 193 ? -11.881 -7.586 -9.178 1.00 74.38 193 SER A CA 1
ATOM 1464 C C . SER A 1 193 ? -12.343 -8.321 -10.441 1.00 74.38 193 SER A C 1
ATOM 1466 O O . SER A 1 193 ? -12.986 -9.367 -10.355 1.00 74.38 193 SER A O 1
ATOM 1468 N N . LYS A 1 194 ? -11.996 -7.808 -11.630 1.00 75.75 194 LYS A N 1
ATOM 1469 C CA . LYS A 1 194 ? -12.213 -8.501 -12.910 1.00 75.75 194 LYS A CA 1
ATOM 1470 C C . LYS A 1 194 ? -11.433 -9.816 -13.006 1.00 75.75 194 LYS A C 1
ATOM 1472 O O . LYS A 1 194 ? -11.819 -10.687 -13.782 1.00 75.75 194 LYS A O 1
ATOM 1477 N N . PHE A 1 195 ? -10.348 -9.967 -12.249 1.00 72.75 195 PHE A N 1
ATOM 1478 C CA . PHE A 1 195 ? -9.609 -11.218 -12.155 1.00 72.75 195 PHE A CA 1
ATOM 1479 C C . PHE A 1 195 ? -10.192 -12.080 -11.024 1.00 72.75 195 PHE A C 1
ATOM 1481 O O . PHE A 1 195 ? -10.251 -11.612 -9.887 1.00 72.75 195 PHE A O 1
ATOM 1488 N N . PRO A 1 196 ? -10.548 -13.355 -11.280 1.00 69.81 196 PRO A N 1
ATOM 1489 C CA . PRO A 1 19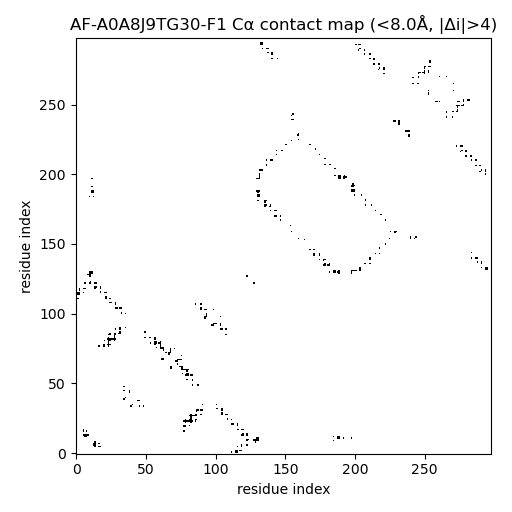6 ? -11.188 -14.224 -10.284 1.00 69.81 196 PRO A CA 1
ATOM 1490 C C . PRO A 1 196 ? -10.392 -14.396 -8.984 1.00 69.81 196 PRO A C 1
ATOM 1492 O O . PRO A 1 196 ? -10.969 -14.649 -7.935 1.00 69.81 196 PRO A O 1
ATOM 1495 N N . ILE A 1 197 ? -9.067 -14.250 -9.062 1.00 69.88 197 ILE A N 1
ATOM 1496 C CA . ILE A 1 197 ? -8.129 -14.423 -7.945 1.00 69.88 197 ILE A CA 1
ATOM 1497 C C . ILE A 1 197 ? -8.166 -13.223 -6.975 1.00 69.88 197 ILE A C 1
ATOM 1499 O O . ILE A 1 197 ? -7.771 -13.370 -5.825 1.00 69.88 197 ILE A O 1
ATOM 1503 N N . PHE A 1 198 ? -8.662 -12.059 -7.418 1.00 72.06 198 PHE A N 1
ATOM 1504 C CA . PHE A 1 198 ? -8.736 -10.812 -6.635 1.00 72.06 198 PHE A CA 1
ATOM 1505 C C . PHE A 1 198 ? -10.177 -10.399 -6.331 1.00 72.06 198 PHE A C 1
ATOM 1507 O O . PHE A 1 198 ? -10.469 -9.221 -6.120 1.00 72.06 198 PHE A O 1
ATOM 1514 N N . LYS A 1 199 ? -11.113 -11.353 -6.364 1.00 77.00 199 LYS A N 1
ATOM 1515 C CA . LYS A 1 199 ? -12.509 -11.069 -6.053 1.00 77.00 199 LYS A CA 1
ATOM 1516 C C . LYS A 1 199 ? -12.629 -10.709 -4.571 1.00 77.00 199 LYS A C 1
ATOM 1518 O O . LYS A 1 199 ? -12.266 -11.500 -3.708 1.00 77.00 199 LYS A O 1
ATOM 1523 N N . VAL A 1 200 ? -13.145 -9.515 -4.308 1.00 76.44 200 VAL A N 1
ATOM 1524 C CA . VAL A 1 200 ? -13.423 -9.027 -2.956 1.00 76.44 200 VAL A CA 1
ATOM 1525 C C . VAL A 1 200 ? -14.771 -9.579 -2.492 1.00 76.44 200 VAL A C 1
ATOM 1527 O O . VAL A 1 200 ? -15.733 -9.594 -3.265 1.00 76.44 200 VAL A O 1
ATOM 1530 N N . ASP A 1 201 ? -14.831 -10.052 -1.247 1.00 79.00 201 ASP A N 1
ATOM 1531 C CA . ASP A 1 201 ? -16.084 -10.436 -0.598 1.00 79.00 201 ASP A CA 1
ATOM 1532 C C . ASP A 1 201 ? -16.838 -9.180 -0.134 1.00 79.00 201 ASP A C 1
ATOM 1534 O O . ASP A 1 201 ? -16.270 -8.328 0.549 1.00 79.00 201 ASP A O 1
ATOM 1538 N N . HIS A 1 202 ? -18.122 -9.071 -0.478 1.00 80.75 202 HIS A N 1
ATOM 1539 C CA . HIS A 1 202 ? -18.976 -7.959 -0.055 1.00 80.75 202 HIS A CA 1
ATOM 1540 C C . HIS A 1 202 ? -19.081 -7.867 1.475 1.00 80.75 202 HIS A C 1
ATOM 1542 O O . HIS A 1 202 ? -19.142 -6.769 2.024 1.00 80.75 202 HIS A O 1
ATOM 1548 N N . GLN A 1 203 ? -19.033 -9.008 2.172 1.00 82.38 203 GLN A N 1
ATOM 1549 C CA . GLN A 1 203 ? -19.072 -9.052 3.635 1.00 82.38 203 GLN A CA 1
ATOM 1550 C C . GLN A 1 203 ? -17.847 -8.382 4.264 1.00 82.38 203 GLN A C 1
ATOM 1552 O O . GLN A 1 203 ? -17.955 -7.785 5.331 1.00 82.38 203 GLN A O 1
ATOM 1557 N N . LEU A 1 204 ? -16.684 -8.440 3.603 1.00 82.50 204 LEU A N 1
ATOM 1558 C CA . LEU A 1 204 ? -15.475 -7.772 4.084 1.00 82.50 204 LEU A CA 1
ATOM 1559 C C . LEU A 1 204 ? -15.596 -6.246 3.970 1.00 82.50 204 LEU A C 1
ATOM 1561 O O . LEU A 1 204 ? -15.101 -5.526 4.833 1.00 82.50 204 LEU A O 1
ATOM 1565 N N . GLU A 1 205 ? -16.263 -5.745 2.927 1.00 81.62 205 GLU A N 1
ATOM 1566 C CA . GLU A 1 205 ? -16.480 -4.306 2.743 1.00 81.62 205 GLU A CA 1
ATOM 1567 C C . GLU A 1 205 ? -17.407 -3.731 3.817 1.00 81.62 205 GLU A C 1
ATOM 1569 O O . GLU A 1 205 ? -17.091 -2.706 4.424 1.00 81.62 205 GLU A O 1
ATOM 1574 N N . GLU A 1 206 ? -18.524 -4.414 4.076 1.00 84.88 206 GLU A N 1
ATOM 1575 C CA . GLU A 1 206 ? -19.465 -4.042 5.136 1.00 84.88 206 GLU A CA 1
ATOM 1576 C C . GLU A 1 206 ? -18.789 -4.099 6.508 1.00 84.88 206 GLU A C 1
ATOM 1578 O O . GLU A 1 206 ? -18.844 -3.129 7.265 1.00 84.88 206 GLU A O 1
ATOM 1583 N N . LEU A 1 207 ? -18.053 -5.178 6.787 1.00 86.19 207 LEU A N 1
ATOM 1584 C CA . LEU A 1 207 ? -17.311 -5.351 8.032 1.00 86.19 207 LEU A CA 1
ATOM 1585 C C . LEU A 1 207 ? -16.322 -4.203 8.291 1.00 86.19 207 LEU A C 1
ATOM 1587 O O . LEU A 1 207 ? -16.209 -3.725 9.418 1.00 86.19 207 LEU A O 1
ATOM 1591 N N . MET A 1 208 ? -15.598 -3.747 7.266 1.00 82.56 208 MET A N 1
ATOM 1592 C CA . MET A 1 208 ? -14.646 -2.640 7.403 1.00 82.56 208 MET A CA 1
ATOM 1593 C C . MET A 1 208 ? -15.333 -1.331 7.819 1.00 82.56 208 MET A C 1
ATOM 1595 O O . MET A 1 208 ? -14.816 -0.612 8.677 1.00 82.56 208 MET A O 1
ATOM 1599 N N . LEU A 1 209 ? -16.513 -1.042 7.262 1.00 83.19 209 LEU A N 1
ATOM 1600 C CA . LEU A 1 209 ? -17.317 0.123 7.639 1.00 83.19 209 LEU A CA 1
ATOM 1601 C C . LEU A 1 209 ? -17.864 -0.006 9.071 1.00 83.19 209 LEU A C 1
ATOM 1603 O O . LEU A 1 209 ? -17.850 0.955 9.851 1.00 83.19 209 LEU A O 1
ATOM 1607 N N . GLU A 1 210 ? -18.322 -1.202 9.441 1.00 85.19 210 GLU A N 1
ATOM 1608 C CA . GLU A 1 210 ? -18.816 -1.481 10.789 1.00 85.19 210 GLU A CA 1
ATOM 1609 C C . GLU A 1 210 ? -17.705 -1.379 11.846 1.00 85.19 210 GLU A C 1
ATOM 1611 O O . GLU A 1 210 ? -17.946 -0.859 12.943 1.00 85.19 210 GLU A O 1
ATOM 1616 N N . LEU A 1 211 ? -16.478 -1.805 11.522 1.00 83.38 211 LEU A N 1
ATOM 1617 C CA . LEU A 1 211 ? -15.305 -1.692 12.394 1.00 83.38 211 LEU A CA 1
ATOM 1618 C C . LEU A 1 211 ? -14.931 -0.234 12.673 1.00 83.38 211 LEU A C 1
ATOM 1620 O O . LEU A 1 211 ? -14.701 0.106 13.831 1.00 83.38 211 LEU A O 1
ATOM 1624 N N . VAL A 1 212 ? -14.952 0.647 11.667 1.00 81.12 212 VAL A N 1
ATOM 1625 C CA . VAL A 1 212 ? -14.740 2.092 11.891 1.00 81.12 212 VAL A CA 1
ATOM 1626 C C . VAL A 1 212 ? -15.824 2.682 12.757 1.00 81.12 212 VAL A C 1
ATOM 1628 O O . VAL A 1 212 ? -15.528 3.379 13.720 1.00 81.12 212 VAL A O 1
ATOM 1631 N N . THR A 1 213 ? -17.081 2.369 12.451 1.00 82.19 213 THR A N 1
ATOM 1632 C CA . THR A 1 213 ? -18.210 2.856 13.246 1.00 82.19 213 THR A CA 1
ATOM 1633 C C . THR A 1 213 ? -18.051 2.432 14.707 1.00 82.19 213 THR A C 1
ATOM 1635 O O . THR A 1 213 ? -18.267 3.225 15.619 1.00 82.19 213 THR A O 1
ATOM 1638 N N . THR A 1 214 ? -17.612 1.194 14.935 1.00 83.25 214 THR A N 1
ATOM 1639 C CA . THR A 1 214 ? -17.344 0.658 16.274 1.00 83.25 214 THR A CA 1
ATOM 1640 C C . THR A 1 214 ? -16.161 1.362 16.942 1.00 83.25 214 THR A C 1
ATOM 1642 O O . THR A 1 214 ? -16.261 1.706 18.117 1.00 83.25 214 THR A O 1
ATOM 1645 N N . SER A 1 215 ? -15.090 1.660 16.198 1.00 80.38 215 SER A N 1
ATOM 1646 C CA . SER A 1 215 ? -13.962 2.459 16.691 1.00 80.38 215 SER A CA 1
ATOM 1647 C C . SER A 1 215 ? -14.393 3.874 17.089 1.00 80.38 215 SER A C 1
ATOM 1649 O O . SER A 1 215 ? -14.000 4.347 18.147 1.00 80.38 215 SER A O 1
ATOM 1651 N N . CYS A 1 216 ? -15.241 4.541 16.299 1.00 79.19 216 CYS A N 1
ATOM 1652 C CA . CYS A 1 216 ? -15.740 5.879 16.625 1.00 79.19 216 CYS A CA 1
ATOM 1653 C C . CYS A 1 216 ? -16.612 5.880 17.887 1.00 79.19 216 CYS A C 1
ATOM 1655 O O . CYS A 1 216 ? -16.495 6.781 18.713 1.00 79.19 216 CYS A O 1
ATOM 1657 N N . ILE A 1 217 ? -17.474 4.869 18.055 1.00 78.31 217 ILE A N 1
ATOM 1658 C CA . ILE A 1 217 ? -18.272 4.719 19.282 1.00 78.31 217 ILE A CA 1
ATOM 1659 C C . ILE A 1 217 ? -17.347 4.517 20.489 1.00 78.31 217 ILE A C 1
ATOM 1661 O O . ILE A 1 217 ? -17.592 5.102 21.543 1.00 78.31 217 ILE A O 1
ATOM 1665 N N . LEU A 1 218 ? -16.271 3.738 20.333 1.00 79.69 218 LEU A N 1
ATOM 1666 C CA . LEU A 1 218 ? -15.267 3.557 21.378 1.00 79.69 218 LEU A CA 1
ATOM 1667 C C . LEU A 1 218 ? -14.562 4.879 21.723 1.00 79.69 218 LEU A C 1
ATOM 1669 O O . LEU A 1 218 ? -14.476 5.204 22.901 1.00 79.69 218 LEU A O 1
ATOM 1673 N N . SER A 1 219 ? -14.141 5.683 20.743 1.00 76.50 219 SER A N 1
ATOM 1674 C CA . SER A 1 219 ? -13.554 7.014 20.989 1.00 76.50 219 SER A CA 1
ATOM 1675 C C . SER A 1 219 ? -14.497 7.949 21.759 1.00 76.50 219 SER A C 1
ATOM 1677 O O . SER A 1 219 ? -14.078 8.605 22.709 1.00 76.50 219 SER A O 1
ATOM 1679 N N . ILE A 1 220 ? -15.794 7.962 21.421 1.00 75.88 220 ILE A N 1
ATOM 1680 C CA . ILE A 1 220 ? -16.804 8.739 22.166 1.00 75.88 220 ILE A CA 1
ATOM 1681 C C . ILE A 1 220 ? -16.898 8.259 23.621 1.00 75.88 220 ILE A C 1
ATOM 1683 O O . ILE A 1 220 ? -17.026 9.065 24.543 1.00 75.88 220 ILE A O 1
ATOM 1687 N N . TRP A 1 221 ? -16.824 6.945 23.835 1.00 75.06 221 TRP A N 1
ATOM 1688 C CA . TRP A 1 221 ? -16.830 6.355 25.170 1.00 75.06 221 TRP A CA 1
ATOM 1689 C C . TRP A 1 221 ? -15.574 6.742 25.969 1.00 75.06 221 TRP A C 1
ATOM 1691 O O . TRP A 1 221 ? -15.687 7.144 27.128 1.00 75.06 221 TRP A O 1
ATOM 1701 N N . TRP A 1 222 ? -14.399 6.729 25.331 1.00 74.25 222 TRP A N 1
ATOM 1702 C CA . TRP A 1 222 ? -13.139 7.216 25.904 1.00 74.25 222 TRP A CA 1
ATOM 1703 C C . TRP A 1 222 ? -13.212 8.686 26.327 1.00 74.25 222 TRP A C 1
ATOM 1705 O O . TRP A 1 222 ? -12.799 9.021 27.438 1.00 74.25 222 TRP A O 1
ATOM 1715 N N . ASP A 1 223 ? -13.735 9.558 25.460 1.00 74.69 223 ASP A N 1
ATOM 1716 C CA . ASP A 1 223 ? -13.905 10.989 25.739 1.00 74.69 223 ASP A CA 1
ATOM 1717 C C . ASP A 1 223 ? -14.824 11.231 26.934 1.00 74.69 223 ASP A C 1
ATOM 1719 O O . ASP A 1 223 ? -14.558 12.103 27.763 1.00 74.69 223 ASP A O 1
ATOM 1723 N N . TYR A 1 224 ? -15.902 10.457 27.043 1.00 72.75 224 TYR A N 1
ATOM 1724 C CA . TYR A 1 224 ? -16.819 10.583 28.164 1.00 72.75 224 TYR A CA 1
ATOM 1725 C C . TYR A 1 224 ? -16.172 10.164 29.486 1.00 72.75 224 TYR A C 1
ATOM 1727 O O . TYR A 1 224 ? -16.283 10.887 30.473 1.00 72.75 224 TYR A O 1
ATOM 1735 N N . ILE A 1 225 ? -15.457 9.035 29.507 1.00 70.62 225 ILE A N 1
ATOM 1736 C CA . ILE A 1 225 ? -14.733 8.590 30.705 1.00 70.62 225 ILE A CA 1
ATOM 1737 C C . ILE A 1 225 ? -13.706 9.642 31.120 1.00 70.62 225 ILE A C 1
ATOM 1739 O O . ILE A 1 225 ? -13.662 10.017 32.288 1.00 70.62 225 ILE A O 1
ATOM 1743 N N . ALA A 1 226 ? -12.939 10.186 30.171 1.00 70.88 226 ALA A N 1
ATOM 1744 C CA . ALA A 1 226 ? -11.986 11.253 30.458 1.00 70.88 226 ALA A CA 1
ATOM 1745 C C . ALA A 1 226 ? -12.667 12.485 31.084 1.00 70.88 226 ALA A C 1
ATOM 1747 O O . ALA A 1 226 ? -12.143 13.060 32.037 1.00 70.88 226 ALA A O 1
ATOM 1748 N N . ARG A 1 227 ? -13.855 12.867 30.589 1.00 71.06 227 ARG A N 1
ATOM 1749 C CA . ARG A 1 227 ? -14.642 13.978 31.147 1.00 71.06 227 ARG A CA 1
ATOM 1750 C C . ARG A 1 227 ? -15.128 13.693 32.560 1.00 71.06 227 ARG A C 1
ATOM 1752 O O . ARG A 1 227 ? -14.840 14.506 33.434 1.00 71.06 227 ARG A O 1
ATOM 1759 N N . LEU A 1 228 ? -15.785 12.553 32.791 1.00 67.31 228 LEU A N 1
ATOM 1760 C CA . LEU A 1 228 ? -16.245 12.145 34.126 1.00 67.31 228 LEU A CA 1
ATOM 1761 C C . LEU A 1 228 ? -15.114 12.196 35.142 1.00 67.31 228 LEU A C 1
ATOM 1763 O O . LEU A 1 228 ? -15.263 12.699 36.252 1.00 67.31 228 LEU A O 1
ATOM 1767 N N . ILE A 1 229 ? -13.969 11.673 34.731 1.00 64.00 229 ILE A N 1
ATOM 1768 C CA . ILE A 1 229 ? -12.798 11.623 35.568 1.00 64.00 229 ILE A CA 1
ATOM 1769 C C . ILE A 1 229 ? -12.255 13.044 35.855 1.00 64.00 229 ILE A C 1
ATOM 1771 O O . ILE A 1 229 ? -11.935 13.359 37.001 1.00 64.00 229 ILE A O 1
ATOM 1775 N N . SER A 1 230 ? -12.195 13.926 34.849 1.00 64.19 230 SER A N 1
ATOM 1776 C CA . SER A 1 230 ? -11.732 15.316 35.014 1.00 64.19 230 SER A CA 1
ATOM 1777 C C . SER A 1 230 ? -12.676 16.193 35.847 1.00 64.19 230 SER A C 1
ATOM 1779 O O . SER A 1 230 ? -12.237 17.120 36.530 1.00 64.19 230 SER A O 1
ATOM 1781 N N . GLU A 1 231 ? -13.982 15.926 35.794 1.00 62.81 231 GLU A N 1
ATOM 1782 C CA . GLU A 1 231 ? -14.978 16.665 36.568 1.00 62.81 231 GLU A CA 1
ATOM 1783 C C . GLU A 1 231 ? -14.910 16.303 38.055 1.00 62.81 231 GLU A C 1
ATOM 1785 O O . GLU A 1 231 ? -15.123 17.173 38.904 1.00 62.81 231 GLU A O 1
ATOM 1790 N N . ASP A 1 232 ? -14.526 15.064 38.369 1.00 53.81 232 ASP A N 1
ATOM 1791 C CA . ASP A 1 232 ? -14.533 14.520 39.724 1.00 53.81 232 ASP A CA 1
ATOM 1792 C C . ASP A 1 232 ? -13.162 14.532 40.431 1.00 53.81 232 ASP A C 1
ATOM 1794 O O . ASP A 1 232 ? -13.083 14.282 41.632 1.00 53.81 232 ASP A O 1
ATOM 1798 N N . GLU A 1 233 ? -12.085 14.976 39.768 1.00 51.88 233 GLU A N 1
ATOM 1799 C CA . GLU A 1 233 ? -10.859 15.449 40.450 1.00 51.88 233 GLU A CA 1
ATOM 1800 C C . GLU A 1 233 ? -11.148 16.582 41.463 1.00 51.88 233 GLU A C 1
ATOM 1802 O O . GLU A 1 233 ? -10.333 16.882 42.338 1.00 51.88 233 GLU A O 1
ATOM 1807 N N . LYS A 1 234 ? -12.340 17.193 41.392 1.00 48.66 234 LYS A N 1
ATOM 1808 C CA . LYS A 1 234 ? -12.845 18.182 42.354 1.00 48.66 234 LYS A CA 1
ATOM 1809 C C . LYS A 1 234 ? -13.551 17.569 43.573 1.00 48.66 234 LYS A C 1
ATOM 1811 O O . LYS A 1 234 ? -13.721 18.276 44.568 1.00 48.66 234 LYS A O 1
ATOM 1816 N N . THR A 1 235 ? 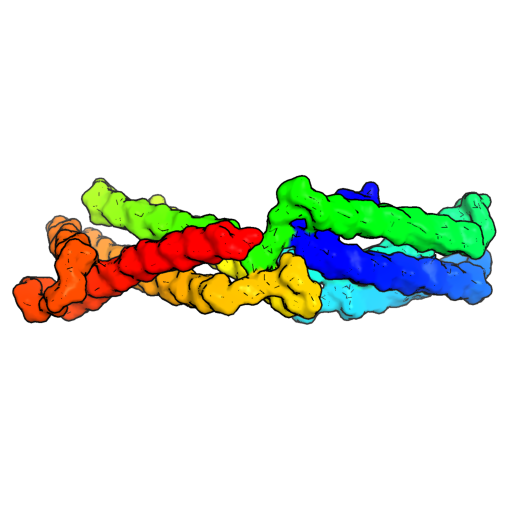-13.941 16.293 43.539 1.00 47.78 235 THR A N 1
ATOM 1817 C CA . THR A 1 235 ? -14.756 15.639 44.576 1.00 47.78 235 THR A CA 1
ATOM 1818 C C . THR A 1 235 ? -14.309 14.192 44.808 1.00 47.78 235 THR A C 1
ATOM 1820 O O . THR A 1 235 ? -14.593 13.277 44.052 1.00 47.78 235 THR A O 1
ATOM 1823 N N . SER A 1 236 ? -13.597 13.968 45.914 1.00 51.91 236 SER A N 1
ATOM 1824 C CA . SER A 1 236 ? -13.065 12.660 46.319 1.00 51.91 236 SER A CA 1
ATOM 1825 C C . SER A 1 236 ? -14.123 11.532 46.279 1.00 51.91 236 SER A C 1
ATOM 1827 O O . SER A 1 236 ? -15.049 11.546 47.086 1.00 51.91 236 SER A O 1
ATOM 1829 N N . HIS A 1 237 ? -13.896 10.515 45.428 1.00 54.81 237 HIS A N 1
ATOM 1830 C CA . HIS A 1 237 ? -14.525 9.169 45.389 1.00 54.81 237 HIS A CA 1
ATOM 1831 C C . HIS A 1 237 ? -15.879 8.968 44.655 1.00 54.81 237 HIS A C 1
ATOM 1833 O O . HIS A 1 237 ? -16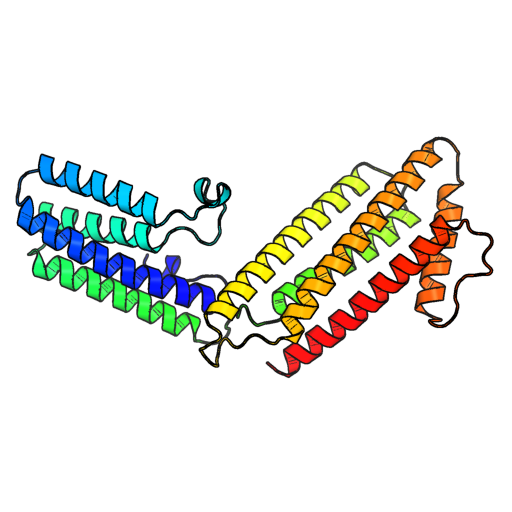.394 7.844 44.654 1.00 54.81 237 HIS A O 1
ATOM 1839 N N . GLY A 1 238 ? -16.462 9.968 43.985 1.00 57.44 238 GLY A N 1
ATOM 1840 C CA . GLY A 1 238 ? -17.759 9.808 43.297 1.00 57.44 238 GLY A CA 1
ATOM 1841 C C . GLY A 1 238 ? -17.702 8.960 42.015 1.00 57.44 238 GLY A C 1
ATOM 1842 O O . GLY A 1 238 ? -18.525 8.063 41.799 1.00 57.44 238 GLY A O 1
ATOM 1843 N N . TRP A 1 239 ? -16.686 9.194 41.192 1.00 61.59 239 TRP A N 1
ATOM 1844 C CA . TRP A 1 239 ? -16.568 8.722 39.819 1.00 61.59 239 TRP A CA 1
ATOM 1845 C C . TRP A 1 239 ? -16.274 7.237 39.763 1.00 61.59 239 TRP A C 1
ATOM 1847 O O . TRP A 1 239 ? -16.836 6.554 38.921 1.00 61.59 239 TRP A O 1
ATOM 1857 N N . GLN A 1 240 ? -15.483 6.702 40.696 1.00 60.47 240 GLN A N 1
ATOM 1858 C CA . GLN A 1 240 ? -15.224 5.263 40.780 1.00 60.47 240 GLN A CA 1
ATOM 1859 C C . GLN A 1 240 ? -16.519 4.489 41.045 1.00 60.47 240 GLN A C 1
ATOM 1861 O O . GLN A 1 240 ? -16.732 3.417 40.486 1.00 60.47 240 GLN A O 1
ATOM 1866 N N . THR A 1 241 ? -17.419 5.051 41.858 1.00 63.19 241 THR A N 1
ATOM 1867 C CA . THR A 1 241 ? -18.712 4.433 42.175 1.00 63.19 241 THR A CA 1
ATOM 1868 C C . THR A 1 241 ? -19.669 4.517 40.984 1.00 63.19 241 THR A C 1
ATOM 1870 O O . THR A 1 241 ? -20.290 3.515 40.628 1.00 63.19 241 THR A O 1
ATOM 1873 N N . ALA A 1 242 ? -19.756 5.682 40.331 1.00 62.06 242 ALA A N 1
ATOM 1874 C CA . ALA A 1 242 ? -20.568 5.872 39.128 1.00 62.06 242 ALA A CA 1
ATOM 1875 C C . ALA A 1 242 ? -20.064 5.011 37.958 1.00 62.06 242 ALA A C 1
ATOM 1877 O O . ALA A 1 242 ? -20.847 4.308 37.321 1.00 62.06 242 ALA A O 1
ATOM 1878 N N . PHE A 1 243 ? -18.749 4.985 37.736 1.00 64.75 243 PHE A N 1
ATOM 1879 C CA . PHE A 1 243 ? -18.086 4.174 36.723 1.00 64.75 243 PHE A CA 1
ATOM 1880 C C . PHE A 1 243 ? -18.290 2.683 36.977 1.00 64.75 243 PHE A C 1
ATOM 1882 O O . PHE A 1 243 ? -18.722 1.967 36.078 1.00 64.75 243 PHE A O 1
ATOM 1889 N N . LYS A 1 244 ? -18.071 2.208 38.209 1.00 65.81 244 LYS A N 1
ATOM 1890 C CA . LYS A 1 244 ? -18.321 0.809 38.577 1.00 65.81 244 LYS A CA 1
ATOM 1891 C C . LYS A 1 244 ? -19.785 0.422 38.370 1.00 65.81 244 LYS A C 1
ATOM 1893 O O . LYS A 1 244 ? -20.053 -0.662 37.865 1.00 65.81 244 LYS A O 1
ATOM 1898 N N . ALA A 1 245 ? -20.726 1.315 38.674 1.00 65.00 245 ALA A N 1
ATOM 1899 C CA . ALA A 1 245 ? -22.143 1.084 38.416 1.00 65.00 245 ALA A CA 1
ATOM 1900 C C . ALA A 1 245 ? -22.463 1.027 36.908 1.00 65.00 245 ALA A C 1
ATOM 1902 O O . ALA A 1 245 ? -23.183 0.127 36.480 1.00 65.00 245 ALA A O 1
ATOM 1903 N N . VAL A 1 246 ? -21.898 1.919 36.081 1.00 64.56 246 VAL A N 1
ATOM 1904 C CA . VAL A 1 246 ? -22.014 1.853 34.606 1.00 64.56 246 VAL A CA 1
ATOM 1905 C C . VAL A 1 246 ? -21.398 0.567 34.073 1.00 64.56 246 VAL A C 1
ATOM 1907 O O . VAL A 1 246 ? -21.968 -0.071 33.194 1.00 64.56 246 VAL A O 1
ATOM 1910 N N . PHE A 1 247 ? -20.255 0.160 34.610 1.00 65.62 247 PHE A N 1
ATOM 1911 C CA . PHE A 1 247 ? -19.519 -1.029 34.209 1.00 65.62 247 PHE A CA 1
ATOM 1912 C C . PHE A 1 247 ? -20.265 -2.322 34.547 1.00 65.62 247 PHE A C 1
ATOM 1914 O O . PHE A 1 247 ? -20.473 -3.165 33.674 1.00 65.62 247 PHE A O 1
ATOM 1921 N N . GLU A 1 248 ? -20.722 -2.471 35.790 1.00 66.69 248 GLU A N 1
ATOM 1922 C CA . GLU A 1 248 ? -21.539 -3.608 36.223 1.00 66.69 248 GLU A CA 1
ATOM 1923 C C . GLU A 1 248 ? -22.828 -3.687 35.405 1.00 66.69 248 GLU A C 1
ATOM 1925 O O . GLU A 1 248 ? -23.221 -4.769 34.962 1.00 66.69 248 GLU A O 1
ATOM 1930 N N . LEU A 1 249 ? -23.439 -2.536 35.112 1.00 66.12 249 LEU A N 1
ATOM 1931 C CA . LEU A 1 249 ? -24.600 -2.453 34.242 1.00 66.12 249 LEU A CA 1
ATOM 1932 C C . LEU A 1 249 ? -24.273 -2.869 32.802 1.00 66.12 249 LEU A C 1
ATOM 1934 O O . LEU A 1 249 ? -25.018 -3.636 32.199 1.00 66.12 249 LEU A O 1
ATOM 1938 N N . SER A 1 250 ? -23.138 -2.429 32.265 1.00 64.38 250 SER A N 1
ATOM 1939 C CA . SER A 1 250 ? -22.659 -2.792 30.929 1.00 64.38 250 SER A CA 1
ATOM 1940 C C . SER A 1 250 ? -22.433 -4.299 30.804 1.00 64.38 250 SER A C 1
ATOM 1942 O O . SER A 1 250 ? -22.867 -4.923 29.833 1.00 64.38 250 SER A O 1
ATOM 1944 N N . LEU A 1 251 ? -21.796 -4.910 31.810 1.00 64.56 251 LEU A N 1
ATOM 1945 C CA . LEU A 1 251 ? -21.617 -6.359 31.904 1.00 64.56 251 LEU A CA 1
ATOM 1946 C C . LEU A 1 251 ? -22.961 -7.083 32.022 1.00 64.56 251 LEU A C 1
ATOM 1948 O O . LEU A 1 251 ? -23.173 -8.088 31.343 1.00 64.56 251 LEU A O 1
ATOM 1952 N N . HIS A 1 252 ? -23.891 -6.557 32.821 1.00 63.75 252 HIS A N 1
ATOM 1953 C CA . HIS A 1 252 ? -25.228 -7.122 32.962 1.00 63.75 252 HIS A CA 1
ATOM 1954 C C . HIS A 1 252 ? -26.002 -7.092 31.638 1.00 63.75 252 HIS A C 1
ATOM 1956 O O . HIS A 1 252 ? -26.542 -8.116 31.221 1.00 63.75 252 HIS A O 1
ATOM 1962 N N . VAL A 1 253 ? -25.975 -5.971 30.910 1.00 59.47 253 VAL A N 1
ATOM 1963 C CA . VAL A 1 253 ? -26.579 -5.848 29.572 1.00 59.47 253 VAL A CA 1
ATOM 1964 C C . VAL A 1 253 ? -25.898 -6.790 28.572 1.00 59.47 253 VAL A C 1
ATOM 1966 O O . VAL A 1 253 ? -26.568 -7.362 27.711 1.00 59.47 253 VAL A O 1
ATOM 1969 N N . CYS A 1 254 ? -24.588 -7.031 28.680 1.00 58.16 254 CYS A N 1
ATOM 1970 C CA . CYS A 1 254 ? -23.905 -8.021 27.841 1.00 58.16 254 CYS A CA 1
ATOM 1971 C C . CYS A 1 254 ? -24.409 -9.453 28.090 1.00 58.16 254 CYS A C 1
ATOM 1973 O O . CYS A 1 254 ? -24.599 -10.198 27.130 1.00 58.16 254 CYS A O 1
ATOM 1975 N N . VAL A 1 255 ? -24.665 -9.824 29.349 1.00 59.47 255 VAL A N 1
ATOM 1976 C CA . VAL A 1 255 ? -25.126 -11.169 29.746 1.00 59.47 255 VAL A CA 1
ATOM 1977 C C . VAL A 1 255 ? -26.640 -11.354 29.548 1.00 59.47 255 VAL A C 1
ATOM 1979 O O . VAL A 1 255 ? -27.093 -12.451 29.225 1.00 59.47 255 VAL A O 1
ATOM 1982 N N . THR A 1 256 ? -27.433 -10.290 29.693 1.00 56.81 256 THR A N 1
ATOM 1983 C CA . THR A 1 256 ? -28.903 -10.310 29.587 1.00 56.81 256 THR A CA 1
ATOM 1984 C C . THR A 1 256 ? -29.403 -9.334 28.514 1.00 56.81 256 THR A C 1
ATOM 1986 O O . THR A 1 256 ? -29.677 -8.168 28.783 1.00 56.81 256 THR A O 1
ATOM 1989 N N . PRO A 1 257 ? -29.556 -9.784 27.255 1.00 51.38 257 PRO A N 1
ATOM 1990 C CA . PRO A 1 257 ? -29.741 -8.877 26.125 1.00 51.38 257 PRO A CA 1
ATOM 1991 C C . PRO A 1 257 ? -31.134 -8.259 25.953 1.00 51.38 257 PRO A C 1
ATOM 1993 O O . PRO A 1 257 ? -31.317 -7.472 25.028 1.00 51.38 257 PRO A O 1
ATOM 1996 N N . LYS A 1 258 ? -32.107 -8.609 26.805 1.00 47.34 258 LYS A N 1
ATOM 1997 C CA . LYS A 1 258 ? -33.514 -8.172 26.703 1.00 47.34 258 LYS A CA 1
ATOM 1998 C C . LYS A 1 258 ? -33.935 -7.128 27.741 1.00 47.34 258 LYS A C 1
ATOM 2000 O O . LYS A 1 258 ? -35.085 -6.703 27.722 1.00 47.34 258 LYS A O 1
ATOM 2005 N N . THR A 1 259 ? -33.053 -6.749 28.655 1.00 47.72 259 THR A N 1
ATOM 2006 C CA . THR A 1 259 ? -33.365 -5.778 29.704 1.00 47.72 259 THR A CA 1
ATOM 2007 C C . THR A 1 259 ? -32.926 -4.396 29.260 1.00 47.72 259 THR A C 1
ATOM 2009 O O . THR A 1 259 ? -31.752 -4.048 29.360 1.00 47.72 259 THR A O 1
ATOM 2012 N N . ASP A 1 260 ? -33.889 -3.617 28.772 1.00 48.34 260 ASP A N 1
ATOM 2013 C CA . ASP A 1 260 ? -33.785 -2.164 28.809 1.00 48.34 260 ASP A CA 1
ATOM 2014 C C . ASP A 1 260 ? -33.522 -1.771 30.265 1.00 48.34 260 ASP A C 1
ATOM 2016 O O . ASP A 1 260 ? -34.258 -2.176 31.172 1.00 48.34 260 ASP A O 1
ATOM 2020 N N . VAL A 1 261 ? -32.444 -1.033 30.520 1.00 49.84 261 VAL A N 1
ATOM 2021 C CA . VAL A 1 261 ? -32.113 -0.581 31.874 1.00 49.84 261 VAL A CA 1
ATOM 2022 C C . VAL A 1 261 ? -32.981 0.629 32.222 1.00 49.84 261 VAL A C 1
ATOM 2024 O O . VAL A 1 261 ? -32.514 1.737 32.460 1.00 49.84 261 VAL A O 1
ATOM 2027 N N . THR A 1 262 ? -34.291 0.441 32.230 1.00 46.97 262 THR A N 1
ATOM 2028 C CA . THR A 1 262 ? -35.259 1.484 32.578 1.00 46.97 262 THR A CA 1
ATOM 2029 C C . THR A 1 262 ? -35.426 1.648 34.092 1.00 46.97 262 THR A C 1
ATOM 2031 O O . THR A 1 262 ? -36.065 2.603 34.520 1.00 46.97 262 THR A O 1
ATOM 2034 N N . GLY A 1 263 ? -34.836 0.761 34.907 1.00 45.62 263 GLY A N 1
ATOM 2035 C CA . GLY A 1 263 ? -35.012 0.723 36.367 1.00 45.62 263 GLY A CA 1
ATOM 2036 C C . GLY A 1 263 ? -33.776 1.016 37.231 1.00 45.62 263 GLY A C 1
ATOM 2037 O O . GLY A 1 263 ? -33.854 0.807 38.439 1.00 45.62 263 GLY A O 1
ATOM 2038 N N . SER A 1 264 ? -32.636 1.442 36.669 1.00 50.84 264 SER A N 1
ATOM 2039 C CA . SER A 1 264 ? -31.441 1.753 37.476 1.00 50.84 264 SER A CA 1
ATOM 2040 C C . SER A 1 264 ? -31.477 3.176 38.049 1.00 50.84 264 SER A C 1
ATOM 2042 O O . SER A 1 264 ? -32.007 4.095 37.433 1.00 50.84 264 SER A O 1
ATOM 2044 N N . VAL A 1 265 ? -30.866 3.363 39.226 1.00 50.66 265 VAL A N 1
ATOM 2045 C CA . VAL A 1 265 ? -30.693 4.647 39.952 1.00 50.66 265 VAL A CA 1
ATOM 2046 C C . VAL A 1 265 ? -29.697 5.593 39.239 1.00 50.66 265 VAL A C 1
ATOM 2048 O O . VAL A 1 265 ? -29.292 6.615 39.779 1.00 50.66 265 VAL A O 1
ATOM 2051 N N . LEU A 1 266 ? -29.269 5.248 38.024 1.00 55.69 266 LEU A N 1
ATOM 2052 C CA . LEU A 1 266 ? -28.255 5.969 37.263 1.00 55.69 266 LEU A CA 1
ATOM 2053 C C . LEU A 1 266 ? -28.892 7.032 36.366 1.00 55.69 266 LEU A C 1
ATOM 2055 O O . LEU A 1 266 ? -29.964 6.822 35.793 1.00 55.69 266 LEU A O 1
ATOM 2059 N N . ASP A 1 267 ? -28.185 8.150 36.211 1.00 66.25 267 ASP A N 1
ATOM 2060 C CA . ASP A 1 267 ? -28.588 9.232 35.317 1.00 66.25 267 ASP A CA 1
ATOM 2061 C C . ASP A 1 267 ? -28.709 8.743 33.856 1.00 66.25 267 ASP A C 1
ATOM 2063 O O . ASP A 1 267 ? -28.161 7.704 33.468 1.00 66.25 267 ASP A O 1
ATOM 2067 N N . GLU A 1 268 ? -29.469 9.462 33.034 1.00 69.06 268 GLU A N 1
ATOM 2068 C CA . GLU A 1 268 ? -29.740 9.113 31.633 1.00 69.06 268 GLU A CA 1
ATOM 2069 C C . GLU A 1 268 ? -28.451 8.931 30.810 1.00 69.06 268 GLU A C 1
ATOM 2071 O O . GLU A 1 268 ? -28.335 7.968 30.046 1.00 69.06 268 GLU A O 1
ATOM 2076 N N . GLU A 1 269 ? -27.435 9.759 31.063 1.00 65.50 269 GLU A N 1
ATOM 2077 C CA . GLU A 1 269 ? -26.120 9.661 30.420 1.00 65.50 269 GLU A CA 1
ATOM 2078 C C . GLU A 1 269 ? -25.405 8.332 30.715 1.00 65.50 269 GLU A C 1
ATOM 2080 O O . GLU A 1 269 ? -24.931 7.647 29.807 1.00 65.50 269 GLU A O 1
ATOM 2085 N N . HIS A 1 270 ? -25.394 7.906 31.979 1.00 67.62 270 HIS A N 1
ATOM 2086 C CA . HIS A 1 270 ? -24.720 6.684 32.424 1.00 67.62 270 HIS A CA 1
ATOM 2087 C C . HIS A 1 270 ? -25.356 5.420 31.814 1.00 67.62 270 HIS A C 1
ATOM 2089 O O . HIS A 1 270 ? -24.662 4.452 31.491 1.00 67.62 270 HIS A O 1
ATOM 2095 N N . ARG A 1 271 ? -26.680 5.429 31.597 1.00 67.69 271 ARG A N 1
ATOM 2096 C CA . ARG A 1 271 ? -27.399 4.343 30.904 1.00 67.69 271 ARG A CA 1
ATOM 2097 C C . ARG A 1 271 ? -27.090 4.296 29.414 1.00 67.69 271 ARG A C 1
ATOM 2099 O O . ARG A 1 271 ? -26.890 3.207 28.873 1.00 67.69 271 ARG A O 1
ATOM 2106 N N . PHE A 1 272 ? -27.023 5.454 28.758 1.00 68.56 272 PHE A N 1
ATOM 2107 C CA . PHE A 1 272 ? -26.636 5.540 27.351 1.00 68.56 272 PHE A CA 1
ATOM 2108 C C . PHE A 1 272 ? -25.264 4.893 27.112 1.00 68.56 272 PHE A C 1
ATOM 2110 O O . PHE A 1 272 ? -25.105 4.111 26.176 1.00 68.56 272 PHE A O 1
ATOM 2117 N N . LEU A 1 273 ? -24.301 5.127 28.002 1.00 66.62 273 LEU A N 1
ATOM 2118 C CA . LEU A 1 273 ? -22.947 4.582 27.876 1.00 66.62 273 LEU A CA 1
ATOM 2119 C C . LEU A 1 273 ? -22.857 3.094 28.154 1.00 66.62 273 LEU A C 1
ATOM 2121 O O . LEU A 1 273 ? -22.123 2.399 27.456 1.00 66.62 273 LEU A O 1
ATOM 2125 N N . ALA A 1 274 ? -23.615 2.592 29.130 1.00 68.75 274 ALA A N 1
ATOM 2126 C CA . ALA A 1 274 ? -23.668 1.157 29.372 1.00 68.75 274 ALA A CA 1
ATOM 2127 C C . ALA A 1 274 ? -24.240 0.402 28.164 1.00 68.75 274 ALA A C 1
ATOM 2129 O O . ALA A 1 274 ? -23.734 -0.652 27.768 1.00 68.75 274 ALA A O 1
ATOM 2130 N N . ASN A 1 275 ? -25.250 0.991 27.521 1.00 71.81 275 ASN A N 1
ATOM 2131 C CA . ASN A 1 275 ? -25.801 0.482 26.274 1.00 71.81 275 ASN A CA 1
ATOM 2132 C C . ASN A 1 275 ? -24.798 0.603 25.117 1.00 71.81 275 ASN A C 1
ATOM 2134 O O . ASN A 1 275 ? -24.627 -0.361 24.373 1.00 71.81 275 ASN A O 1
ATOM 2138 N N . ALA A 1 276 ? -24.096 1.733 24.981 1.00 70.19 276 ALA A N 1
ATOM 2139 C CA . ALA A 1 276 ? -23.073 1.927 23.952 1.00 70.19 276 ALA A CA 1
ATOM 2140 C C . ALA A 1 276 ? -21.937 0.899 24.080 1.00 70.19 276 ALA A C 1
ATOM 2142 O O . ALA A 1 276 ? -21.576 0.258 23.093 1.00 70.19 276 ALA A O 1
ATOM 2143 N N . PHE A 1 277 ? -21.445 0.662 25.298 1.00 73.75 277 PHE A N 1
ATOM 2144 C CA . PHE A 1 277 ? -20.442 -0.360 25.585 1.00 73.75 277 PHE A CA 1
ATOM 2145 C C . PHE A 1 277 ? -20.939 -1.761 25.210 1.00 73.75 277 PHE A C 1
ATOM 2147 O O . PHE A 1 277 ? -20.256 -2.505 24.503 1.00 73.75 277 PHE A O 1
ATOM 2154 N N . ALA A 1 278 ? -22.148 -2.130 25.644 1.00 74.44 278 ALA A N 1
ATOM 2155 C CA . ALA A 1 278 ? -22.708 -3.441 25.337 1.00 74.44 278 ALA A CA 1
ATOM 2156 C C . ALA A 1 278 ? -22.912 -3.642 23.827 1.00 74.44 278 ALA A C 1
ATOM 2158 O O . ALA A 1 278 ? -22.697 -4.740 23.308 1.00 74.44 278 ALA A O 1
ATOM 2159 N N . VAL A 1 279 ? -23.282 -2.579 23.107 1.00 78.81 279 VAL A N 1
ATOM 2160 C CA . VAL A 1 279 ? -23.372 -2.577 21.643 1.00 78.81 279 VAL A CA 1
ATOM 2161 C C . VAL A 1 279 ? -21.995 -2.783 21.011 1.00 78.81 279 VAL A C 1
ATOM 2163 O O . VAL A 1 279 ? -21.876 -3.653 20.150 1.00 78.81 279 VAL A O 1
ATOM 2166 N N . VAL A 1 280 ? -20.960 -2.055 21.446 1.00 80.12 280 VAL A N 1
ATOM 2167 C CA . VAL A 1 280 ? -19.580 -2.221 20.951 1.00 80.12 280 VAL A CA 1
ATOM 2168 C C . VAL A 1 280 ? -19.105 -3.654 21.168 1.00 80.12 280 VAL A C 1
ATOM 2170 O O . VAL A 1 280 ? -18.712 -4.313 20.210 1.00 80.12 280 VAL A O 1
ATOM 2173 N N . LYS A 1 281 ? -19.228 -4.190 22.386 1.00 80.75 281 LYS A N 1
ATOM 2174 C CA . LYS A 1 281 ? -18.782 -5.552 22.703 1.00 80.75 281 LYS A CA 1
ATOM 2175 C C . LYS A 1 281 ? -19.490 -6.616 21.858 1.00 80.75 281 LYS A C 1
ATOM 2177 O O . LYS A 1 281 ? -18.835 -7.481 21.279 1.00 80.75 281 LYS A O 1
ATOM 2182 N N . ARG A 1 282 ? -20.817 -6.526 21.704 1.00 81.50 282 ARG A N 1
ATOM 2183 C CA . ARG A 1 282 ? -21.576 -7.448 20.834 1.00 81.50 282 ARG A CA 1
ATOM 2184 C C . ARG A 1 282 ? -21.189 -7.323 19.363 1.00 81.50 282 ARG A C 1
ATOM 2186 O O . ARG A 1 282 ? -21.153 -8.333 18.659 1.00 81.50 282 ARG A O 1
ATOM 2193 N N . ARG A 1 283 ? -20.918 -6.103 18.888 1.00 83.81 283 ARG A N 1
ATOM 2194 C CA . ARG A 1 283 ? -20.435 -5.872 17.521 1.00 83.81 283 ARG A CA 1
ATOM 2195 C C . ARG A 1 283 ? -19.074 -6.519 17.313 1.00 83.81 283 ARG A C 1
ATOM 2197 O O . ARG A 1 283 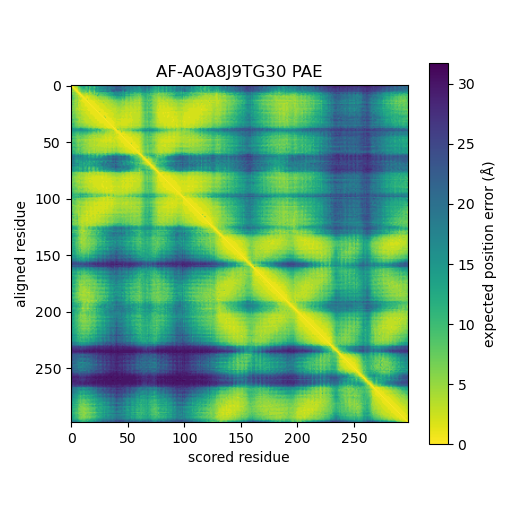? -18.940 -7.274 16.363 1.00 83.81 283 ARG A O 1
ATOM 2204 N N . LEU A 1 284 ? -18.127 -6.347 18.237 1.00 85.38 284 LEU A N 1
ATOM 2205 C CA . LEU A 1 284 ? -16.810 -6.995 18.165 1.00 85.38 284 LEU A CA 1
ATOM 2206 C C . LEU A 1 284 ? -16.919 -8.527 18.099 1.00 85.38 284 LEU A C 1
ATOM 2208 O O . LEU A 1 284 ? -16.286 -9.152 17.250 1.00 85.38 284 LEU A O 1
ATOM 2212 N N . GLU A 1 285 ? -17.780 -9.143 18.915 1.00 85.50 285 GLU A N 1
ATOM 2213 C CA . GLU A 1 285 ? -18.035 -10.590 18.845 1.00 85.50 285 GLU A CA 1
ATOM 2214 C C . GLU A 1 285 ? -18.661 -11.020 17.510 1.00 85.50 285 GLU A C 1
ATOM 2216 O O . GLU A 1 285 ? -18.346 -12.088 16.981 1.00 85.50 285 GLU A O 1
ATOM 2221 N N . THR A 1 286 ? -19.561 -10.204 16.960 1.00 87.00 286 THR A N 1
ATOM 2222 C CA . THR A 1 286 ? -20.206 -10.468 15.667 1.00 87.00 286 THR A CA 1
ATOM 2223 C C . THR A 1 286 ? -19.192 -10.352 14.531 1.00 87.00 286 THR A C 1
ATOM 2225 O O . THR A 1 286 ? -19.080 -11.268 13.719 1.00 87.00 286 THR A O 1
ATOM 2228 N N . HIS A 1 287 ? -18.380 -9.295 14.534 1.00 87.31 287 HIS A N 1
ATOM 2229 C CA . HIS A 1 287 ? -17.288 -9.071 13.592 1.00 87.31 287 HIS A CA 1
ATOM 2230 C C . HIS A 1 287 ? -16.277 -10.224 13.618 1.00 87.31 287 HIS A C 1
ATOM 2232 O O . HIS A 1 287 ? -15.902 -10.725 12.562 1.00 87.31 287 HIS A O 1
ATOM 2238 N N . ALA A 1 288 ? -15.901 -10.723 14.802 1.00 87.19 288 ALA A N 1
ATOM 2239 C CA . ALA A 1 288 ? -15.013 -11.881 14.939 1.00 87.19 288 ALA A CA 1
ATOM 2240 C C . ALA A 1 288 ? -15.571 -13.135 14.239 1.00 87.19 288 ALA A C 1
ATOM 2242 O O . ALA A 1 288 ? -14.834 -13.881 13.589 1.00 87.19 288 ALA A O 1
ATOM 2243 N N . ARG A 1 289 ? -16.889 -13.368 14.340 1.00 87.19 289 ARG A N 1
ATOM 2244 C CA . ARG A 1 289 ? -17.558 -14.488 13.655 1.00 87.19 289 ARG A CA 1
ATOM 2245 C C . ARG A 1 289 ? -17.558 -14.299 12.141 1.00 87.19 289 ARG A C 1
ATOM 2247 O O . ARG A 1 289 ? -17.259 -15.258 11.437 1.00 87.19 289 ARG A O 1
ATOM 2254 N N . VAL A 1 290 ? -17.843 -13.089 11.657 1.00 85.38 290 VAL A N 1
ATOM 2255 C CA . VAL A 1 290 ? -17.817 -12.762 10.221 1.00 85.38 290 VAL A CA 1
ATOM 2256 C C . VAL A 1 290 ? -16.409 -12.951 9.649 1.00 85.38 290 VAL A C 1
ATOM 2258 O O . VAL A 1 290 ? -16.246 -13.636 8.645 1.00 85.38 290 VAL A O 1
ATOM 2261 N N . ILE A 1 291 ? -15.367 -12.460 10.329 1.00 85.31 291 ILE A N 1
ATOM 2262 C CA . ILE A 1 291 ? -13.962 -12.661 9.925 1.00 85.31 291 ILE A CA 1
ATOM 2263 C C . ILE A 1 291 ? -13.619 -14.145 9.810 1.00 85.31 291 ILE A C 1
ATOM 2265 O O . ILE A 1 291 ? -12.980 -14.566 8.842 1.00 85.31 291 ILE A O 1
ATOM 2269 N N . LYS A 1 292 ? -14.053 -14.950 10.786 1.00 86.88 292 LYS A N 1
ATOM 2270 C CA . LYS A 1 292 ? -13.836 -16.397 10.770 1.00 86.88 292 LYS A CA 1
ATOM 2271 C C . LYS A 1 292 ? -14.545 -17.063 9.585 1.00 86.88 292 LYS A C 1
ATOM 2273 O O . LYS A 1 292 ? -13.925 -17.880 8.914 1.00 86.88 292 LYS A O 1
ATOM 2278 N N . GLN A 1 293 ? -15.791 -16.682 9.301 1.00 85.56 293 GLN A N 1
ATOM 2279 C CA . GLN A 1 293 ? -16.547 -17.186 8.148 1.00 85.56 293 GLN A CA 1
ATOM 2280 C C . GLN A 1 293 ? -15.859 -16.842 6.822 1.00 85.56 293 GLN A C 1
ATOM 2282 O O . GLN A 1 293 ? -15.647 -17.733 6.004 1.00 85.56 293 GLN A O 1
ATOM 2287 N N . ILE A 1 294 ? -15.425 -15.588 6.645 1.00 81.94 294 ILE A N 1
ATOM 2288 C CA . ILE A 1 294 ? -14.693 -15.149 5.446 1.00 81.94 294 ILE A CA 1
ATOM 2289 C C . ILE A 1 294 ? -13.408 -15.974 5.269 1.00 81.94 294 ILE A C 1
ATOM 2291 O O . ILE A 1 294 ? -13.105 -16.415 4.164 1.00 81.94 294 ILE A O 1
ATOM 2295 N N . ARG A 1 295 ? -12.670 -16.236 6.358 1.00 82.12 295 ARG A N 1
ATOM 2296 C CA . ARG A 1 295 ? -11.427 -17.030 6.330 1.00 82.12 295 ARG A CA 1
ATOM 2297 C C . ARG A 1 295 ? -11.657 -18.500 5.965 1.00 82.12 295 ARG A C 1
ATOM 2299 O O . ARG A 1 295 ? -10.789 -19.105 5.351 1.00 82.12 295 ARG A O 1
ATOM 2306 N N . GLU A 1 296 ? -12.787 -19.083 6.357 1.00 80.31 296 GLU A N 1
ATOM 2307 C CA . GLU A 1 296 ? -13.142 -20.471 6.023 1.00 80.31 296 GLU A CA 1
ATOM 2308 C C . GLU A 1 296 ? -13.615 -20.625 4.565 1.00 80.31 296 GLU A C 1
ATOM 2310 O O . GLU A 1 296 ? -13.563 -21.725 4.016 1.00 80.31 296 GLU A O 1
ATOM 2315 N N . MET A 1 297 ? -14.055 -19.531 3.933 1.00 70.38 297 MET A N 1
ATOM 2316 C CA . MET A 1 297 ? -14.524 -19.503 2.543 1.00 70.38 297 MET A CA 1
ATOM 2317 C C . MET A 1 297 ? -13.428 -19.156 1.516 1.00 70.38 297 MET A C 1
ATOM 2319 O O . MET A 1 297 ? -13.638 -19.388 0.322 1.00 70.38 297 MET A O 1
ATOM 2323 N N . SER A 1 298 ? -12.293 -18.596 1.960 1.00 63.03 298 SER A N 1
ATOM 2324 C CA . SER A 1 298 ? -11.170 -18.104 1.136 1.00 63.03 298 SER A CA 1
ATOM 2325 C C . SER A 1 298 ? -10.038 -19.114 0.963 1.00 63.03 298 SER A C 1
ATOM 2327 O O . SER A 1 298 ? -9.508 -19.223 -0.166 1.00 63.03 298 SER A O 1
#